Protein AF-A0A4Y2SIU5-F1 (afdb_monomer)

Radius of gyration: 21.65 Å; Cα contacts (8 Å, |Δi|>4): 183; chains: 1; bounding box: 61×59×52 Å

Foldseek 3Di:
DDDDPDPPDPPPPDDPVVVVVVVVVVCVVVWDADPVRHTPPVPVLVLQVVVVVVCVVVVQKDFDDPVCPPPDFAAWDWDWDADPPDPNRIDIDTDQCDDDVPGGGNLQVDDDDDPPDDDPVVVVVVQPPDPDHDDDDDPPVQSVAFDDPVCQRHAWYWDDDPNDITIMTGGTGDPPRHNDD

Structure (mmCIF, N/CA/C/O backbone):
data_AF-A0A4Y2SIU5-F1
#
_entry.id   AF-A0A4Y2SIU5-F1
#
loop_
_atom_site.group_PDB
_atom_site.id
_atom_site.type_symbol
_atom_site.label_atom_id
_atom_site.label_alt_id
_atom_site.label_comp_id
_atom_site.label_asym_id
_atom_site.label_entity_id
_atom_site.label_seq_id
_atom_site.pdbx_PDB_ins_code
_atom_site.Cartn_x
_atom_site.Cartn_y
_atom_site.Cartn_z
_atom_site.occupancy
_atom_site.B_iso_or_equiv
_atom_site.auth_seq_id
_atom_site.auth_comp_id
_atom_site.auth_asym_id
_atom_site.auth_atom_id
_atom_site.pdbx_PDB_model_num
ATOM 1 N N . MET A 1 1 ? -30.648 41.706 -8.764 1.00 34.19 1 MET A N 1
ATOM 2 C CA . MET A 1 1 ? -29.290 41.393 -8.270 1.00 34.19 1 MET A CA 1
ATOM 3 C C . MET A 1 1 ? -29.064 39.898 -8.413 1.00 34.19 1 MET A C 1
ATOM 5 O O . MET A 1 1 ? -29.544 39.137 -7.589 1.00 34.19 1 MET A O 1
ATOM 9 N N . VAL A 1 2 ? -28.408 39.479 -9.494 1.00 29.55 2 VAL A N 1
ATOM 10 C CA . VAL A 1 2 ? -27.924 38.105 -9.680 1.00 29.55 2 VAL A CA 1
ATOM 11 C C . VAL A 1 2 ? -26.422 38.246 -9.881 1.00 29.55 2 VAL A C 1
ATOM 13 O O . VAL A 1 2 ? -25.989 38.752 -10.913 1.00 29.55 2 VAL A O 1
ATOM 16 N N . SER A 1 3 ? -25.641 37.910 -8.857 1.00 31.44 3 SER A N 1
ATOM 17 C CA . SER A 1 3 ? -24.183 37.915 -8.952 1.00 31.44 3 SER A CA 1
ATOM 18 C C . SER A 1 3 ? -23.755 36.652 -9.698 1.00 31.44 3 SER A C 1
ATOM 20 O O . SER A 1 3 ? -23.849 35.546 -9.168 1.00 31.44 3 SER A O 1
ATOM 22 N N . ARG A 1 4 ? -23.354 36.812 -10.962 1.00 33.88 4 ARG A N 1
ATOM 23 C CA . ARG A 1 4 ? -22.624 35.794 -11.723 1.00 33.88 4 ARG A CA 1
ATOM 24 C C . ARG A 1 4 ? -21.203 35.739 -11.168 1.00 33.88 4 ARG A C 1
ATOM 26 O O . ARG A 1 4 ? -20.407 36.624 -11.457 1.00 33.88 4 ARG A O 1
ATOM 33 N N . CYS A 1 5 ? -20.878 34.697 -10.411 1.00 33.16 5 CYS A N 1
ATOM 34 C CA . CYS A 1 5 ? -19.486 34.319 -10.193 1.00 33.16 5 CYS A CA 1
ATOM 35 C C . CYS A 1 5 ? -18.990 33.610 -11.460 1.00 33.16 5 CYS A C 1
ATOM 37 O O . CYS A 1 5 ? -19.354 32.464 -11.721 1.00 33.16 5 CYS A O 1
ATOM 39 N N . THR A 1 6 ? -18.212 34.313 -12.278 1.00 33.94 6 THR A N 1
ATOM 40 C CA . THR A 1 6 ? -17.457 33.732 -13.391 1.00 33.94 6 THR A CA 1
ATOM 41 C C . THR A 1 6 ? -16.267 32.966 -12.819 1.00 33.94 6 THR A C 1
ATOM 43 O O . THR A 1 6 ? -15.380 33.550 -12.198 1.00 33.94 6 THR A O 1
ATOM 46 N N . TRP A 1 7 ? -16.257 31.646 -13.005 1.00 34.00 7 TRP A N 1
ATOM 47 C CA . TRP A 1 7 ? -15.084 30.803 -12.781 1.00 34.00 7 TRP A CA 1
ATOM 48 C C . TRP A 1 7 ? -14.087 31.005 -13.927 1.00 34.00 7 TRP A C 1
ATOM 50 O O . TRP A 1 7 ? -13.902 30.122 -14.756 1.00 34.00 7 TRP A O 1
ATOM 60 N N . ASP A 1 8 ? -13.446 32.169 -13.970 1.00 37.28 8 ASP A N 1
ATOM 61 C CA . ASP A 1 8 ? -12.276 32.384 -14.817 1.00 37.28 8 ASP A CA 1
ATOM 62 C C . ASP A 1 8 ? -11.024 32.203 -13.966 1.00 37.28 8 ASP A C 1
ATOM 64 O O . ASP A 1 8 ? -10.458 33.121 -13.377 1.00 37.28 8 ASP A O 1
ATOM 68 N N . SER A 1 9 ? -10.600 30.951 -13.863 1.00 38.09 9 SER A N 1
ATOM 69 C CA . SER A 1 9 ? -9.240 30.599 -13.474 1.00 38.09 9 SER A CA 1
ATOM 70 C C . SER A 1 9 ? -8.844 29.400 -14.315 1.00 38.09 9 SER A C 1
ATOM 72 O O . SER A 1 9 ? -8.901 28.251 -13.880 1.00 38.09 9 SER A O 1
ATOM 74 N N . ILE A 1 10 ? -8.491 29.681 -15.569 1.00 40.91 10 ILE A N 1
ATOM 75 C CA . ILE A 1 10 ? -7.761 28.747 -16.420 1.00 40.91 10 ILE A CA 1
ATOM 76 C C . ILE A 1 10 ? -6.442 28.473 -15.695 1.00 40.91 10 ILE A C 1
ATOM 78 O O . ILE A 1 10 ? -5.498 29.256 -15.761 1.00 40.91 10 ILE A O 1
ATOM 82 N N . SER A 1 11 ? -6.396 27.375 -14.942 1.00 45.84 11 SER A N 1
ATOM 83 C CA . SER A 1 11 ? -5.143 26.808 -14.466 1.00 45.84 11 SER A CA 1
ATOM 84 C C . SER A 1 11 ? -4.380 26.372 -15.712 1.00 45.84 11 SER A C 1
ATOM 86 O O . SER A 1 11 ? -4.725 25.372 -16.345 1.00 45.84 11 SER A O 1
ATOM 88 N N . LEU A 1 12 ? -3.407 27.184 -16.128 1.00 48.56 12 LEU A N 1
ATOM 89 C CA . LEU A 1 12 ? -2.458 26.822 -17.171 1.00 48.56 12 LEU A CA 1
ATOM 90 C C . LEU A 1 12 ? -1.782 25.523 -16.724 1.00 48.56 12 LEU A C 1
ATOM 92 O O . LEU A 1 12 ? -0.986 25.512 -15.785 1.00 48.56 12 LEU A O 1
ATOM 96 N N . LYS A 1 13 ? -2.163 24.407 -17.351 1.00 62.62 13 LYS A N 1
ATOM 97 C CA . LYS A 1 13 ? -1.519 23.115 -17.121 1.00 62.62 13 LYS A CA 1
ATOM 98 C C . LYS A 1 13 ? -0.055 23.266 -17.521 1.00 62.62 13 LYS A C 1
ATOM 100 O O . LYS A 1 13 ? 0.225 23.475 -18.699 1.00 62.62 13 LYS A O 1
ATOM 105 N N . LYS A 1 14 ? 0.849 23.166 -16.544 1.00 75.00 14 LYS A N 1
ATOM 106 C CA . LYS A 1 14 ? 2.295 23.150 -16.787 1.00 75.00 14 LYS A CA 1
ATOM 107 C C . LYS A 1 14 ? 2.636 22.068 -17.806 1.00 75.00 14 LYS A C 1
ATOM 109 O O . LYS A 1 14 ? 2.040 20.984 -17.801 1.00 75.00 14 LYS A O 1
ATOM 114 N N . SER A 1 15 ? 3.588 22.362 -18.678 1.00 80.06 15 SER A N 1
ATOM 115 C CA . SER A 1 15 ? 4.109 21.380 -19.617 1.00 80.06 15 SER A CA 1
ATOM 116 C C . SER A 1 15 ? 4.844 20.261 -18.870 1.00 80.06 15 SER A C 1
ATOM 118 O O . SER A 1 15 ? 5.320 20.425 -17.744 1.00 80.06 15 SER A O 1
ATOM 120 N N . LYS A 1 16 ? 4.956 19.091 -19.509 1.00 73.88 16 LYS A N 1
ATOM 121 C CA . LYS A 1 16 ? 5.682 17.943 -18.942 1.00 73.88 16 LYS A CA 1
ATOM 122 C C . LYS A 1 16 ? 7.140 18.293 -18.612 1.00 73.88 16 LYS A C 1
ATOM 124 O O . LYS A 1 16 ? 7.653 17.803 -17.615 1.00 73.88 16 LYS A O 1
ATOM 129 N N . LEU A 1 17 ? 7.770 19.131 -19.436 1.00 81.69 17 LEU A N 1
ATOM 130 C CA . LEU A 1 17 ? 9.149 19.588 -19.251 1.00 81.69 17 LEU A CA 1
ATOM 131 C C . LEU A 1 17 ? 9.288 20.486 -18.020 1.00 81.69 17 LEU A C 1
ATOM 133 O O . LEU A 1 17 ? 10.131 20.207 -17.179 1.00 81.69 17 LEU A O 1
ATOM 137 N N . GLU A 1 18 ? 8.410 21.475 -17.851 1.00 83.31 18 GLU A N 1
ATOM 138 C CA . GLU A 1 18 ? 8.433 22.358 -16.673 1.00 83.31 18 GLU A CA 1
ATOM 139 C C . GLU A 1 18 ? 8.208 21.574 -15.373 1.00 83.31 18 GLU A C 1
ATOM 141 O O . GLU A 1 18 ? 8.892 21.800 -14.380 1.00 83.31 18 GLU A O 1
ATOM 146 N N . LEU A 1 19 ? 7.298 20.591 -15.382 1.00 79.31 19 LEU A N 1
ATOM 147 C CA . LEU A 1 19 ? 7.091 19.702 -14.233 1.00 79.31 19 LEU A CA 1
ATOM 148 C C . LEU A 1 19 ? 8.323 18.838 -13.932 1.00 79.31 19 LEU A C 1
ATOM 150 O O . LEU A 1 19 ? 8.614 18.571 -12.768 1.00 79.31 19 LEU A O 1
ATOM 154 N N . GLN A 1 20 ? 9.038 18.384 -14.965 1.00 73.19 20 GLN A N 1
ATOM 155 C CA . GLN A 1 20 ? 10.270 17.611 -14.803 1.00 73.19 20 GLN A CA 1
ATOM 156 C C . GLN A 1 20 ? 11.416 18.469 -14.263 1.00 73.19 20 GLN A C 1
ATOM 158 O O . GLN A 1 20 ? 12.167 17.993 -13.415 1.00 73.19 20 GLN A O 1
ATOM 163 N N . GLU A 1 21 ? 11.539 19.716 -14.715 1.00 85.88 21 GLU A N 1
ATOM 164 C CA . GLU A 1 21 ? 12.546 20.657 -14.218 1.00 85.88 21 GLU A CA 1
ATOM 165 C C . GLU A 1 21 ? 12.272 21.057 -12.770 1.00 85.88 21 GLU A C 1
ATOM 167 O O . GLU A 1 21 ? 13.167 20.948 -11.939 1.00 85.88 21 GLU A O 1
ATOM 172 N N . GLU A 1 22 ? 11.027 21.386 -12.421 1.00 82.31 22 GLU A N 1
ATOM 173 C CA . GLU A 1 22 ? 10.656 21.671 -11.030 1.00 82.31 22 GLU A CA 1
ATOM 174 C C . GLU A 1 22 ? 10.889 20.466 -10.114 1.00 82.31 22 GLU A C 1
ATOM 176 O O . GLU A 1 22 ? 11.413 20.614 -9.009 1.00 82.31 22 GLU A O 1
ATOM 181 N N . ALA A 1 23 ? 10.542 19.257 -10.569 1.00 71.38 23 ALA A N 1
ATOM 182 C CA . ALA A 1 23 ? 10.800 18.036 -9.813 1.00 71.38 23 ALA A CA 1
ATOM 183 C C . ALA A 1 23 ? 12.304 17.779 -9.639 1.00 71.38 23 ALA A C 1
ATOM 185 O O . ALA A 1 23 ? 12.729 17.379 -8.553 1.00 71.38 23 ALA A O 1
ATOM 186 N N . ARG A 1 24 ? 13.112 18.030 -10.678 1.00 77.44 24 ARG A N 1
ATOM 187 C CA . ARG A 1 24 ? 14.576 17.916 -10.630 1.00 77.44 24 ARG A CA 1
ATOM 188 C C . ARG A 1 24 ? 15.168 18.922 -9.650 1.00 77.44 24 ARG A C 1
ATOM 190 O O . ARG A 1 24 ? 15.976 18.537 -8.813 1.00 77.44 24 ARG A O 1
ATOM 197 N N . ASP A 1 25 ? 14.767 20.181 -9.724 1.00 81.94 25 ASP A N 1
ATOM 198 C CA . ASP A 1 25 ? 15.333 21.247 -8.899 1.00 81.94 25 ASP A CA 1
ATOM 199 C C . ASP A 1 25 ? 14.919 21.079 -7.425 1.00 81.94 25 ASP A C 1
ATOM 201 O O . ASP A 1 25 ? 15.736 21.214 -6.507 1.00 81.94 25 ASP A O 1
ATOM 205 N N . HIS A 1 26 ? 13.675 20.656 -7.178 1.00 76.19 26 HIS A N 1
ATOM 206 C CA . HIS A 1 26 ? 13.230 20.224 -5.854 1.00 76.19 26 HIS A CA 1
ATOM 207 C C . HIS A 1 26 ? 14.037 19.016 -5.348 1.00 76.19 26 HIS A C 1
ATOM 209 O O . HIS A 1 26 ? 14.462 18.984 -4.193 1.00 76.19 26 HIS A O 1
ATOM 215 N N . PHE A 1 27 ? 14.284 18.015 -6.196 1.00 73.88 27 PHE A N 1
ATOM 216 C CA . PHE A 1 27 ? 15.086 16.845 -5.835 1.00 73.88 27 PHE A CA 1
ATOM 217 C C . PHE A 1 27 ? 16.529 17.231 -5.472 1.00 73.88 27 PHE A C 1
ATOM 219 O O . PHE A 1 27 ? 17.007 16.863 -4.401 1.00 73.88 27 PHE A O 1
ATOM 226 N N . LEU A 1 28 ? 17.198 18.034 -6.302 1.00 76.19 28 LEU A N 1
ATOM 227 C CA . LEU A 1 28 ? 18.583 18.464 -6.077 1.00 76.19 28 LEU A CA 1
ATOM 228 C C . LEU A 1 28 ? 18.743 19.347 -4.834 1.00 76.19 28 LEU A C 1
ATOM 230 O O . LEU A 1 28 ? 19.772 19.285 -4.171 1.00 76.19 28 LEU A O 1
ATOM 234 N N . SER A 1 29 ? 17.731 20.148 -4.496 1.00 74.00 29 SER A N 1
ATOM 235 C CA . SER A 1 29 ? 17.753 20.989 -3.291 1.00 74.00 29 SER A CA 1
ATOM 236 C C . SER A 1 29 ? 17.458 20.218 -2.000 1.00 74.00 29 SER A C 1
ATOM 238 O O . SER A 1 29 ? 17.881 20.638 -0.923 1.00 74.00 29 SER A O 1
ATOM 240 N N . THR A 1 30 ? 16.756 19.086 -2.089 1.00 68.31 30 THR A N 1
ATOM 241 C CA . THR A 1 30 ? 16.343 18.298 -0.916 1.00 68.31 30 THR A CA 1
ATOM 242 C C . THR A 1 30 ? 17.334 17.183 -0.575 1.00 68.31 30 THR A C 1
ATOM 244 O O . THR A 1 30 ? 17.421 16.757 0.579 1.00 68.31 30 THR A O 1
ATOM 247 N N . VAL A 1 31 ? 18.082 16.684 -1.560 1.00 71.44 31 VAL A N 1
ATOM 248 C CA . VAL A 1 31 ? 18.946 15.512 -1.396 1.00 71.44 31 VAL A CA 1
ATOM 249 C C . VAL A 1 31 ? 20.404 15.931 -1.191 1.00 71.44 31 VAL A C 1
ATOM 251 O O . VAL A 1 31 ? 20.968 16.691 -1.969 1.00 71.44 31 VAL A O 1
ATOM 254 N N . LYS A 1 32 ? 21.035 15.400 -0.139 1.00 74.50 32 LYS A N 1
ATOM 255 C CA . LYS A 1 32 ? 22.470 15.577 0.128 1.00 74.50 32 LYS A CA 1
ATOM 256 C C . LYS A 1 32 ? 23.277 14.510 -0.604 1.00 74.50 32 LYS A C 1
ATOM 258 O O . LYS A 1 32 ? 22.779 13.406 -0.796 1.00 74.50 32 LYS A O 1
ATOM 263 N N . VAL A 1 33 ? 24.508 14.815 -0.995 1.00 73.69 33 VAL A N 1
ATOM 264 C CA . VAL A 1 33 ? 25.432 13.876 -1.652 1.00 73.69 33 VAL A CA 1
ATOM 265 C C . VAL A 1 33 ? 26.644 13.687 -0.741 1.00 73.69 33 VAL A C 1
ATOM 267 O O . VAL A 1 33 ? 27.152 14.667 -0.201 1.00 73.69 33 VAL A O 1
ATOM 270 N N . ASN A 1 34 ? 27.071 12.442 -0.532 1.00 73.62 34 ASN A N 1
ATOM 271 C CA . ASN A 1 34 ? 28.253 12.111 0.259 1.00 73.62 34 ASN A CA 1
ATOM 272 C C . ASN A 1 34 ? 29.547 12.304 -0.557 1.00 73.62 34 ASN A C 1
ATOM 274 O O . ASN A 1 34 ? 29.519 12.579 -1.755 1.00 73.62 34 ASN A O 1
ATOM 278 N N . GLU A 1 35 ? 30.697 12.110 0.086 1.00 78.06 35 GLU A N 1
ATOM 279 C CA . GLU A 1 35 ? 32.024 12.274 -0.531 1.00 78.06 35 GLU A CA 1
ATOM 280 C C . GLU A 1 35 ? 32.285 11.315 -1.713 1.00 78.06 35 GLU A C 1
ATOM 282 O O . GLU A 1 35 ? 33.117 11.599 -2.570 1.00 78.06 35 GLU A O 1
ATOM 287 N N . GLU A 1 36 ? 31.535 10.212 -1.809 1.00 78.75 36 GLU A N 1
ATOM 288 C CA . GLU A 1 36 ? 31.609 9.231 -2.901 1.00 78.75 36 GLU A CA 1
ATOM 289 C C . GLU A 1 36 ? 30.685 9.571 -4.087 1.00 78.75 36 GLU A C 1
ATOM 291 O O . GLU A 1 36 ? 30.549 8.775 -5.017 1.00 78.75 36 GLU A O 1
ATOM 296 N N . GLY A 1 37 ? 29.996 10.716 -4.055 1.00 69.94 37 GLY A N 1
ATOM 297 C CA . GLY A 1 37 ? 29.040 11.101 -5.095 1.00 69.94 37 GLY A CA 1
ATOM 298 C C . GLY A 1 37 ? 27.693 10.370 -5.016 1.00 69.94 37 GLY A C 1
ATOM 299 O O . GLY A 1 37 ? 26.901 10.448 -5.954 1.00 69.94 37 GLY A O 1
ATOM 300 N N . ARG A 1 38 ? 27.400 9.667 -3.912 1.00 64.44 38 ARG A N 1
ATOM 301 C CA . ARG A 1 38 ? 26.118 8.982 -3.678 1.00 64.44 38 ARG A CA 1
ATOM 302 C C . ARG A 1 38 ? 25.172 9.858 -2.864 1.00 64.44 38 ARG A C 1
ATOM 304 O O . ARG A 1 38 ? 25.584 10.540 -1.932 1.00 64.44 38 ARG A O 1
ATOM 311 N N . PHE A 1 39 ? 23.878 9.794 -3.153 1.00 68.88 39 PHE A N 1
ATOM 312 C CA . PHE A 1 39 ? 22.870 10.492 -2.358 1.00 68.88 39 PHE A CA 1
ATOM 313 C C . PHE A 1 39 ? 22.807 9.954 -0.909 1.00 68.88 39 PHE A C 1
ATOM 315 O O . PHE A 1 39 ? 22.626 8.757 -0.682 1.00 68.88 39 PHE A O 1
ATOM 322 N N . GLU A 1 40 ? 22.904 10.833 0.090 1.00 62.94 40 GLU A N 1
ATOM 323 C CA . GLU A 1 40 ? 22.702 10.541 1.513 1.00 62.94 40 GLU A CA 1
ATOM 324 C C . GLU A 1 40 ? 21.207 10.362 1.824 1.00 62.94 40 GLU A C 1
ATOM 326 O O . GLU A 1 40 ? 20.544 11.220 2.403 1.00 62.94 40 GLU A O 1
ATOM 331 N N . LEU A 1 41 ? 20.659 9.209 1.444 1.00 61.66 41 LEU A N 1
ATOM 332 C CA . LEU A 1 41 ? 19.285 8.796 1.769 1.00 61.66 41 LEU A CA 1
ATOM 333 C C . LEU A 1 41 ? 19.225 7.686 2.829 1.00 61.66 41 LEU A C 1
ATOM 335 O O . LEU A 1 41 ? 18.135 7.255 3.209 1.00 61.66 41 LEU A O 1
ATOM 339 N N . LYS A 1 42 ? 20.390 7.257 3.338 1.00 60.50 42 LYS A N 1
ATOM 340 C CA . LYS A 1 42 ? 20.591 6.004 4.086 1.00 60.50 42 LYS A CA 1
ATOM 341 C C . LYS A 1 42 ? 19.559 5.794 5.201 1.00 60.50 42 LYS A C 1
ATOM 343 O O . LYS A 1 42 ? 18.822 4.823 5.185 1.00 60.50 42 LYS A O 1
ATOM 348 N N . LYS A 1 43 ? 19.365 6.780 6.086 1.00 69.38 43 LYS A N 1
ATOM 349 C CA . LYS A 1 43 ? 18.449 6.630 7.236 1.00 69.38 43 LYS A CA 1
ATOM 350 C C . LYS A 1 43 ? 16.974 6.452 6.861 1.00 69.38 43 LYS A C 1
ATOM 352 O O . LYS A 1 43 ? 16.268 5.722 7.549 1.00 69.38 43 LYS A O 1
ATOM 357 N N . LEU A 1 44 ? 16.486 7.154 5.836 1.00 78.31 44 LEU A N 1
ATOM 358 C CA . LEU A 1 44 ? 15.075 7.080 5.440 1.00 78.31 44 LEU A CA 1
ATOM 359 C C . LEU A 1 44 ? 14.814 5.865 4.557 1.00 78.31 44 LEU A C 1
ATOM 361 O O . LEU A 1 44 ? 13.770 5.234 4.685 1.00 78.31 44 LEU A O 1
ATOM 365 N N . TYR A 1 45 ? 15.774 5.541 3.697 1.00 82.12 45 TYR A N 1
ATOM 366 C CA . TYR A 1 45 ? 15.737 4.368 2.846 1.00 82.12 45 TYR A CA 1
ATOM 367 C C . TYR A 1 45 ? 15.742 3.074 3.666 1.00 82.12 45 TYR A C 1
ATOM 369 O O . TYR A 1 45 ? 14.840 2.257 3.498 1.00 82.12 45 TYR A O 1
ATOM 377 N N . ASP A 1 46 ? 16.667 2.945 4.622 1.00 84.69 46 ASP A N 1
ATOM 378 C CA . ASP A 1 46 ? 16.751 1.784 5.513 1.00 84.69 46 ASP A CA 1
ATOM 379 C C . ASP A 1 46 ? 15.458 1.642 6.327 1.00 84.69 46 ASP A C 1
ATOM 381 O O . ASP A 1 46 ? 14.838 0.582 6.363 1.00 84.69 46 ASP A O 1
ATOM 385 N N . ALA A 1 47 ? 14.973 2.744 6.911 1.00 86.06 47 ALA A N 1
ATOM 386 C CA . ALA A 1 47 ? 13.728 2.742 7.674 1.00 86.06 47 ALA A CA 1
ATOM 387 C C . ALA A 1 47 ? 12.490 2.437 6.812 1.00 86.06 47 ALA A C 1
ATOM 389 O O . ALA A 1 47 ? 11.501 1.920 7.330 1.00 86.06 47 ALA A O 1
ATOM 390 N N . TYR A 1 48 ? 12.518 2.760 5.516 1.00 89.19 48 TYR A N 1
ATOM 391 C CA . TYR A 1 48 ? 11.458 2.391 4.582 1.00 89.19 48 TYR A CA 1
ATOM 392 C C . TYR A 1 48 ? 11.526 0.906 4.214 1.00 89.19 48 TYR A C 1
ATOM 394 O O . TYR A 1 48 ? 10.495 0.236 4.228 1.00 89.19 48 TYR A O 1
ATOM 402 N N . GLY A 1 49 ? 12.732 0.378 3.988 1.00 90.56 49 GLY A N 1
ATOM 403 C CA . GLY A 1 49 ? 12.970 -1.049 3.776 1.00 90.56 49 GLY A CA 1
ATOM 404 C C . GLY A 1 49 ? 12.531 -1.905 4.959 1.00 90.56 49 GLY A C 1
ATOM 405 O O . GLY A 1 49 ? 11.904 -2.942 4.764 1.00 90.56 49 GLY A O 1
ATOM 406 N N . GLU A 1 50 ? 12.735 -1.425 6.187 1.00 90.38 50 GLU A N 1
ATOM 407 C CA . GLU A 1 50 ? 12.252 -2.112 7.388 1.00 90.38 50 GLU A CA 1
ATOM 408 C C . GLU A 1 50 ? 10.727 -2.281 7.423 1.00 90.38 50 GLU A C 1
ATOM 410 O O . GLU A 1 50 ? 10.236 -3.286 7.941 1.00 90.38 50 GLU A O 1
ATOM 415 N N . VAL A 1 51 ? 9.965 -1.362 6.814 1.00 90.75 51 VAL A N 1
ATOM 416 C CA . VAL A 1 51 ? 8.509 -1.528 6.680 1.00 90.75 51 VAL A CA 1
ATOM 417 C C . VAL A 1 51 ? 8.180 -2.714 5.777 1.00 90.75 51 VAL A C 1
ATOM 419 O O . VAL A 1 51 ? 7.314 -3.517 6.120 1.00 90.75 51 VAL A O 1
ATOM 422 N N . PHE A 1 52 ? 8.877 -2.862 4.650 1.00 91.88 52 PHE A N 1
ATOM 423 C CA . PHE A 1 52 ? 8.669 -4.001 3.756 1.00 91.88 52 PHE A CA 1
ATOM 424 C C . PHE A 1 52 ? 9.173 -5.311 4.367 1.00 91.88 52 PHE A C 1
ATOM 426 O O . PHE A 1 52 ? 8.506 -6.332 4.234 1.00 91.88 52 PHE A O 1
ATOM 433 N N . ASN A 1 53 ? 10.263 -5.284 5.137 1.00 92.44 53 ASN A N 1
ATOM 434 C CA . ASN A 1 53 ? 10.711 -6.443 5.911 1.00 92.44 53 ASN A CA 1
ATOM 435 C C . ASN A 1 53 ? 9.658 -6.876 6.950 1.00 92.44 53 ASN A C 1
ATOM 437 O O . ASN A 1 53 ? 9.414 -8.070 7.121 1.00 92.44 53 ASN A O 1
ATOM 441 N N . GLU A 1 54 ? 9.000 -5.928 7.631 1.00 91.25 54 GLU A N 1
ATOM 442 C CA . GLU A 1 54 ? 7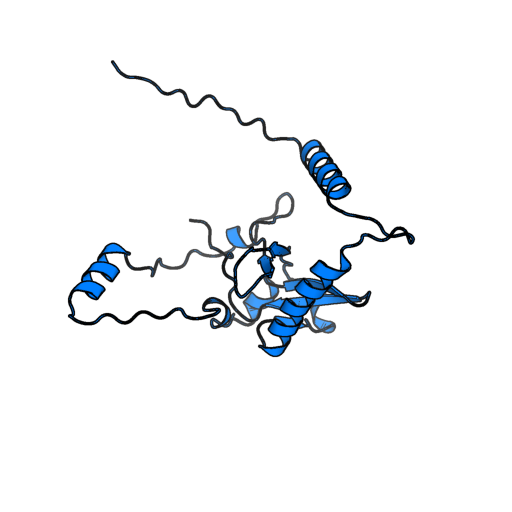.856 -6.220 8.509 1.00 91.25 54 GLU A CA 1
ATOM 443 C C . GLU A 1 54 ? 6.688 -6.822 7.719 1.00 91.25 54 GLU A C 1
ATOM 445 O O . GLU A 1 54 ? 6.131 -7.831 8.142 1.00 91.25 54 GLU A O 1
ATOM 450 N N . TRP A 1 55 ? 6.355 -6.261 6.555 1.00 91.06 55 TRP A N 1
ATOM 451 C CA . TRP A 1 55 ? 5.261 -6.760 5.716 1.00 91.06 55 TRP A CA 1
ATOM 452 C C . TRP A 1 55 ? 5.517 -8.170 5.180 1.00 91.06 55 TRP A C 1
ATOM 454 O O . TRP A 1 55 ? 4.582 -8.967 5.158 1.00 91.06 55 TRP A O 1
ATOM 464 N N . LYS A 1 56 ? 6.763 -8.509 4.823 1.00 92.56 56 LYS A N 1
ATOM 465 C CA . LYS A 1 56 ? 7.162 -9.883 4.474 1.00 92.56 56 LYS A CA 1
ATOM 466 C C . LYS A 1 56 ? 6.926 -10.837 5.642 1.00 92.56 56 LYS A C 1
ATOM 468 O O . LYS A 1 56 ? 6.311 -11.882 5.471 1.00 92.56 56 LYS A O 1
ATOM 473 N N . ARG A 1 57 ? 7.366 -10.461 6.852 1.00 93.44 57 ARG A N 1
ATOM 474 C CA . ARG A 1 57 ? 7.172 -11.279 8.068 1.00 93.44 57 ARG A CA 1
ATOM 475 C C . ARG A 1 57 ? 5.698 -11.474 8.424 1.00 93.44 57 ARG A C 1
ATOM 477 O O . ARG A 1 57 ? 5.339 -12.524 8.941 1.00 93.44 57 ARG A O 1
ATOM 484 N N . GLU A 1 58 ? 4.862 -10.473 8.166 1.00 90.31 58 GLU A N 1
ATOM 485 C CA . GLU A 1 58 ? 3.412 -10.534 8.386 1.00 90.31 58 GLU A CA 1
ATOM 486 C C . GLU A 1 58 ? 2.646 -11.221 7.237 1.00 90.31 58 GLU A C 1
ATOM 488 O O . GLU A 1 58 ? 1.434 -11.392 7.347 1.00 90.31 58 GLU A O 1
ATOM 493 N N . GLY A 1 59 ? 3.315 -11.611 6.144 1.00 90.81 59 GLY A N 1
ATOM 494 C CA . GLY A 1 59 ? 2.672 -12.222 4.973 1.00 90.81 59 GLY A CA 1
ATOM 495 C C . GLY A 1 59 ? 1.807 -11.254 4.155 1.00 90.81 59 GLY A C 1
ATOM 496 O O . GLY A 1 59 ? 0.916 -11.681 3.428 1.00 90.81 59 GLY A O 1
ATOM 497 N N . ILE A 1 60 ? 2.037 -9.944 4.282 1.00 90.62 60 ILE A N 1
ATOM 498 C CA . ILE A 1 60 ? 1.320 -8.898 3.531 1.00 90.62 60 ILE A CA 1
ATOM 499 C C . ILE A 1 60 ? 1.877 -8.763 2.111 1.00 90.62 60 ILE A C 1
ATOM 501 O O . ILE A 1 60 ? 1.145 -8.361 1.205 1.00 90.62 60 ILE A O 1
ATOM 505 N N . ILE A 1 61 ? 3.159 -9.075 1.922 1.00 93.56 61 ILE A N 1
ATOM 506 C CA . ILE A 1 61 ? 3.822 -9.114 0.617 1.00 93.56 61 ILE A CA 1
ATOM 507 C C . ILE A 1 61 ? 4.599 -10.415 0.460 1.00 93.56 61 ILE A C 1
ATOM 509 O O . ILE A 1 61 ? 5.067 -10.977 1.452 1.00 93.56 61 ILE A O 1
ATOM 513 N N . GLU A 1 62 ? 4.746 -10.861 -0.781 1.00 93.50 62 GLU A N 1
ATOM 514 C CA . GLU A 1 62 ? 5.601 -11.987 -1.158 1.00 93.50 62 GLU A CA 1
ATOM 515 C C . GLU A 1 62 ? 6.459 -11.622 -2.372 1.00 93.50 62 GLU A C 1
ATOM 517 O O . GLU A 1 62 ? 6.059 -10.794 -3.195 1.00 93.50 62 GLU A O 1
ATOM 522 N N . GLU A 1 63 ? 7.618 -12.263 -2.490 1.00 93.69 63 GLU A N 1
ATOM 523 C CA . GLU A 1 63 ? 8.470 -12.132 -3.667 1.00 93.69 63 GLU A CA 1
ATOM 524 C C . GLU A 1 63 ? 7.841 -12.892 -4.839 1.00 93.69 63 GLU A C 1
ATOM 526 O O . GLU A 1 63 ? 7.420 -14.044 -4.697 1.00 93.69 63 GLU A O 1
ATOM 531 N N . VAL A 1 64 ? 7.789 -12.257 -6.008 1.00 92.31 64 VAL A N 1
ATOM 532 C CA . VAL A 1 64 ? 7.288 -12.891 -7.228 1.00 92.31 64 VAL A CA 1
ATOM 533 C C . VAL A 1 64 ? 8.295 -13.950 -7.696 1.00 92.31 64 VAL A C 1
ATOM 535 O O . VAL A 1 64 ? 9.477 -13.632 -7.861 1.00 92.31 64 VAL A O 1
ATOM 538 N N . PRO A 1 65 ? 7.867 -15.199 -7.969 1.00 91.75 65 PRO A N 1
ATOM 539 C CA . PRO A 1 65 ? 8.761 -16.233 -8.472 1.00 91.75 65 PRO A CA 1
ATOM 540 C C . PRO A 1 65 ? 9.485 -15.799 -9.748 1.00 91.75 65 PRO A C 1
ATOM 542 O O . PRO A 1 65 ? 8.884 -15.223 -10.654 1.00 91.75 65 PRO A O 1
ATOM 545 N N . LYS A 1 66 ? 10.768 -16.158 -9.883 1.00 89.12 66 LYS A N 1
ATOM 546 C CA . LYS A 1 66 ? 11.576 -15.809 -11.071 1.00 89.12 66 LYS A CA 1
ATOM 547 C C . LYS A 1 66 ? 10.961 -16.288 -12.391 1.00 89.12 66 LYS A C 1
ATOM 549 O O . LYS A 1 66 ? 11.165 -15.656 -13.418 1.00 89.12 66 LYS A O 1
ATOM 554 N N . SER A 1 67 ? 10.195 -17.379 -12.359 1.00 90.81 67 SER A N 1
ATOM 555 C CA . SER A 1 67 ? 9.450 -17.915 -13.507 1.00 90.81 67 SER A CA 1
ATOM 556 C C . SER A 1 67 ? 8.251 -17.064 -13.932 1.00 90.81 67 SER A C 1
ATOM 558 O O . SER A 1 67 ? 7.734 -17.254 -15.027 1.00 90.81 67 SER A O 1
ATOM 560 N N . GLU A 1 68 ? 7.791 -16.159 -13.071 1.00 88.06 68 GLU A N 1
ATOM 561 C CA . GLU A 1 68 ? 6.565 -15.375 -13.237 1.00 88.06 68 GLU A CA 1
ATOM 562 C C . GLU A 1 68 ? 6.834 -13.883 -13.479 1.00 88.06 68 GLU A C 1
ATOM 564 O O . GLU A 1 68 ? 5.895 -13.105 -13.671 1.00 88.06 68 GLU A O 1
ATOM 569 N N . ILE A 1 69 ? 8.107 -13.471 -13.487 1.00 85.69 69 ILE A N 1
ATOM 570 C CA . ILE A 1 69 ? 8.525 -12.078 -13.694 1.00 85.69 69 ILE A CA 1
ATOM 571 C C . ILE A 1 69 ? 8.045 -11.553 -15.054 1.00 85.69 69 ILE A C 1
ATOM 573 O O . ILE A 1 69 ? 7.508 -10.450 -15.120 1.00 85.69 69 ILE A O 1
ATOM 577 N N . ASP A 1 70 ? 8.167 -12.368 -16.104 1.00 85.56 70 ASP A N 1
ATOM 578 C CA . ASP A 1 70 ? 7.832 -11.986 -17.483 1.00 85.56 70 ASP A CA 1
ATOM 579 C C . ASP A 1 70 ? 6.343 -12.176 -17.834 1.00 85.56 70 ASP A C 1
ATOM 581 O O . ASP A 1 70 ? 5.931 -11.969 -18.978 1.00 85.56 70 ASP A O 1
ATOM 585 N N . LEU A 1 71 ? 5.511 -12.583 -16.867 1.00 86.44 71 LEU A N 1
ATOM 586 C CA . LEU A 1 71 ? 4.069 -12.700 -17.074 1.00 86.44 71 LEU A CA 1
ATOM 587 C C . LEU A 1 71 ? 3.400 -11.323 -17.134 1.00 86.44 71 LEU A C 1
ATOM 589 O O . LEU A 1 71 ? 3.867 -10.340 -16.555 1.00 86.44 71 LEU A O 1
ATOM 593 N N . SER A 1 72 ? 2.256 -11.271 -17.823 1.00 84.69 72 SER A N 1
ATOM 594 C CA . SER A 1 72 ? 1.424 -10.069 -17.906 1.00 84.69 72 SER A CA 1
ATOM 595 C C . SER A 1 72 ? 1.035 -9.595 -16.507 1.00 84.69 72 SER A C 1
ATOM 597 O O . SER A 1 72 ? 0.250 -10.248 -15.825 1.00 84.69 72 SER A O 1
ATOM 599 N N . CYS A 1 73 ? 1.553 -8.439 -16.104 1.00 88.12 73 CYS A N 1
ATOM 600 C CA . CYS A 1 73 ? 1.347 -7.873 -14.779 1.00 88.12 73 CYS A CA 1
ATOM 601 C C . CYS A 1 73 ? 1.283 -6.342 -14.823 1.00 88.12 73 CYS A C 1
ATOM 603 O O . CYS A 1 73 ? 1.538 -5.715 -15.855 1.00 88.12 73 CYS A O 1
ATOM 605 N N . HIS A 1 74 ? 0.947 -5.731 -13.689 1.00 89.06 74 HIS A N 1
ATOM 606 C CA . HIS A 1 74 ? 1.007 -4.286 -13.504 1.00 89.06 74 HIS A CA 1
ATOM 607 C C . HIS A 1 74 ? 1.833 -3.952 -12.260 1.00 89.06 74 HIS A C 1
ATOM 609 O O . HIS A 1 74 ? 1.629 -4.524 -11.190 1.00 89.06 74 HIS A O 1
ATOM 615 N N . ASN A 1 75 ? 2.764 -3.009 -12.416 1.00 88.94 75 ASN A N 1
ATOM 616 C CA . ASN A 1 75 ? 3.620 -2.540 -11.334 1.00 88.94 75 ASN A CA 1
ATOM 617 C C . ASN A 1 75 ? 3.116 -1.199 -10.807 1.00 88.94 75 ASN A C 1
ATOM 619 O O . ASN A 1 75 ? 3.046 -0.221 -11.550 1.00 88.94 75 ASN A O 1
ATOM 623 N N . LEU A 1 76 ? 2.813 -1.150 -9.515 1.00 91.00 76 LEU A N 1
ATOM 624 C CA . LEU A 1 76 ? 2.407 0.051 -8.810 1.00 91.00 76 LEU A CA 1
ATOM 625 C C . LEU A 1 76 ? 3.631 0.873 -8.408 1.00 91.00 76 LEU A C 1
ATOM 627 O O . LEU A 1 76 ? 4.449 0.415 -7.600 1.00 91.00 76 LEU A O 1
ATOM 631 N N . PRO A 1 77 ? 3.743 2.122 -8.889 1.00 92.06 77 PRO A N 1
ATOM 632 C CA . PRO A 1 77 ? 4.674 3.069 -8.310 1.00 92.06 77 PRO A CA 1
ATOM 633 C C . PRO A 1 77 ? 4.336 3.269 -6.837 1.00 92.06 77 PRO A C 1
ATOM 635 O O . PRO A 1 77 ? 3.165 3.365 -6.457 1.00 92.06 77 PRO A O 1
ATOM 638 N N . HIS A 1 78 ? 5.361 3.372 -6.002 1.00 91.69 78 HIS A N 1
ATOM 639 C CA . HIS A 1 78 ? 5.172 3.653 -4.591 1.00 91.69 78 HIS A CA 1
ATOM 640 C C . HIS A 1 78 ? 6.162 4.693 -4.091 1.00 91.69 78 HIS A C 1
ATOM 642 O O . HIS A 1 78 ? 7.238 4.909 -4.649 1.00 91.69 78 HIS A O 1
ATOM 648 N N . ARG A 1 79 ? 5.779 5.353 -3.002 1.00 88.25 79 ARG A N 1
ATOM 649 C CA . ARG A 1 79 ? 6.627 6.310 -2.297 1.00 88.25 79 ARG A CA 1
ATOM 650 C C . ARG A 1 79 ? 6.396 6.236 -0.802 1.00 88.25 79 ARG A C 1
ATOM 652 O O . ARG A 1 79 ? 5.328 5.837 -0.335 1.00 88.25 79 ARG A O 1
ATOM 659 N N . HIS A 1 80 ? 7.393 6.670 -0.048 1.00 87.62 80 HIS A N 1
ATOM 660 C CA . HIS A 1 80 ? 7.250 6.839 1.385 1.00 87.62 80 HIS A CA 1
ATOM 661 C C . HIS A 1 80 ? 6.490 8.139 1.687 1.00 87.62 80 HIS A C 1
ATOM 663 O O . HIS A 1 80 ? 6.682 9.169 1.039 1.00 87.62 80 HIS A O 1
ATOM 669 N N . VAL A 1 81 ? 5.642 8.104 2.709 1.00 86.25 81 VAL A N 1
ATOM 670 C CA . VAL A 1 81 ? 5.104 9.301 3.360 1.00 86.25 81 VAL A CA 1
ATOM 671 C C . VAL A 1 81 ? 5.500 9.255 4.826 1.00 86.25 81 VAL A C 1
ATOM 673 O O . VAL A 1 81 ? 5.172 8.299 5.535 1.00 86.25 81 VAL A O 1
ATOM 676 N N . VAL A 1 82 ? 6.201 10.294 5.279 1.00 84.25 82 VAL A N 1
ATOM 677 C CA . VAL A 1 82 ? 6.563 10.467 6.688 1.00 84.25 82 VAL A CA 1
ATOM 678 C C . VAL A 1 82 ? 5.436 11.216 7.388 1.00 84.25 82 VAL A C 1
ATOM 680 O O . VAL A 1 82 ? 5.016 12.279 6.937 1.00 84.25 82 VAL A O 1
ATOM 683 N N . LYS A 1 83 ? 4.926 10.660 8.489 1.00 77.38 83 LYS A N 1
ATOM 684 C CA . LYS A 1 83 ? 3.999 11.370 9.378 1.00 77.38 83 LYS A CA 1
ATOM 685 C C . LYS A 1 83 ? 4.675 11.611 10.715 1.00 77.38 83 LYS A C 1
ATOM 687 O O . LYS A 1 83 ? 4.964 10.667 11.452 1.00 77.38 83 LYS A O 1
ATOM 692 N N . GLU A 1 84 ? 4.887 12.879 11.033 1.00 69.12 84 GLU A N 1
ATOM 693 C CA . GLU A 1 84 ? 5.352 13.297 12.349 1.00 69.12 84 GLU A CA 1
ATOM 694 C C . GLU A 1 84 ? 4.286 12.936 13.404 1.00 69.12 84 GLU A C 1
ATOM 696 O O . GLU A 1 84 ? 3.082 13.039 13.158 1.00 69.12 84 GLU A O 1
ATOM 701 N N . ASN A 1 85 ? 4.723 12.449 14.569 1.00 64.06 85 ASN A N 1
ATOM 702 C CA . ASN A 1 85 ? 3.871 12.117 15.724 1.00 64.06 85 ASN A CA 1
ATOM 703 C C . ASN A 1 85 ? 2.864 10.958 15.538 1.00 64.06 85 ASN A C 1
ATOM 705 O O . ASN A 1 85 ? 1.779 10.960 16.124 1.00 64.06 85 ASN A O 1
ATOM 709 N N . ARG A 1 86 ? 3.208 9.924 14.756 1.00 65.00 86 ARG A N 1
ATOM 710 C CA . ARG A 1 86 ? 2.444 8.659 14.677 1.00 65.00 86 ARG A CA 1
ATOM 711 C C . ARG A 1 86 ? 3.302 7.455 15.069 1.00 65.00 86 ARG A C 1
ATOM 713 O O . ARG A 1 86 ? 4.512 7.462 14.874 1.00 65.00 86 ARG A O 1
ATOM 720 N N . THR A 1 87 ? 2.649 6.400 15.568 1.00 61.78 87 THR A N 1
ATOM 721 C CA . THR A 1 87 ? 3.287 5.111 15.906 1.00 61.78 87 THR A CA 1
ATOM 722 C C . THR A 1 87 ? 3.948 4.458 14.690 1.00 61.78 87 THR A C 1
ATOM 724 O O . THR A 1 87 ? 5.014 3.870 14.814 1.00 61.78 87 THR A O 1
ATOM 727 N N . THR A 1 88 ? 3.359 4.617 13.500 1.00 65.06 88 THR A N 1
ATOM 728 C CA . THR A 1 88 ? 3.977 4.262 12.211 1.00 65.06 88 THR A CA 1
ATOM 729 C C . THR A 1 88 ? 4.508 5.529 11.547 1.00 65.06 88 THR A C 1
ATOM 731 O O . THR A 1 88 ? 3.739 6.277 10.933 1.00 65.06 88 THR A O 1
ATOM 734 N N . ARG A 1 89 ? 5.811 5.785 11.709 1.00 77.50 89 ARG A N 1
ATOM 735 C CA . ARG A 1 89 ? 6.488 6.998 11.218 1.00 77.50 89 ARG A CA 1
ATOM 736 C C . ARG A 1 89 ? 6.520 7.080 9.690 1.00 77.50 89 ARG A C 1
ATOM 738 O O . ARG A 1 89 ? 6.387 8.171 9.145 1.00 77.50 89 ARG A O 1
ATOM 745 N N . ILE A 1 90 ? 6.670 5.941 9.015 1.00 87.19 90 ILE A N 1
ATOM 746 C CA . ILE A 1 90 ? 6.776 5.834 7.556 1.00 87.19 90 ILE A CA 1
ATOM 747 C C . ILE A 1 90 ? 5.652 4.938 7.044 1.00 87.19 90 ILE A C 1
ATOM 749 O O . ILE A 1 90 ? 5.365 3.898 7.637 1.00 87.19 90 ILE A O 1
ATOM 753 N N . ARG A 1 91 ? 4.996 5.348 5.955 1.00 86.50 91 ARG A N 1
ATOM 754 C CA . ARG A 1 91 ? 3.956 4.558 5.286 1.00 86.50 91 ARG A CA 1
ATOM 755 C C . ARG A 1 91 ? 4.241 4.459 3.787 1.00 86.50 91 ARG A C 1
ATOM 757 O O . ARG A 1 91 ? 4.420 5.510 3.167 1.00 86.50 91 ARG A O 1
ATOM 764 N N . PRO A 1 92 ? 4.252 3.248 3.205 1.00 88.94 92 PRO A N 1
ATOM 765 C CA . PRO A 1 92 ? 4.186 3.074 1.764 1.00 88.94 92 PRO A CA 1
ATOM 766 C C . PRO A 1 92 ? 2.852 3.608 1.240 1.00 88.94 92 PRO A C 1
ATOM 768 O O . PRO A 1 92 ? 1.795 3.306 1.795 1.00 88.94 92 PRO A O 1
ATOM 771 N N . VAL A 1 93 ? 2.907 4.421 0.192 1.00 89.00 93 VAL A N 1
ATOM 772 C CA . VAL A 1 93 ? 1.740 4.859 -0.573 1.00 89.00 93 VAL A CA 1
ATOM 773 C C . VAL A 1 93 ? 1.931 4.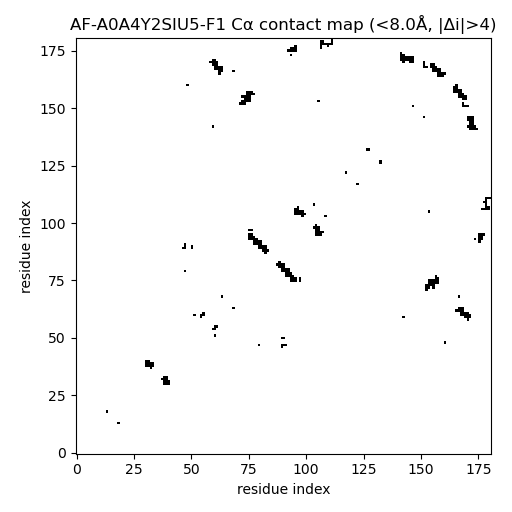389 -2.001 1.00 89.00 93 VAL A C 1
ATOM 775 O O . VAL A 1 93 ? 2.919 4.766 -2.629 1.00 89.00 93 VAL A O 1
ATOM 778 N N . PHE A 1 94 ? 0.988 3.585 -2.482 1.00 90.88 94 PHE A N 1
ATOM 779 C CA . PHE A 1 94 ? 0.941 3.089 -3.852 1.00 90.88 94 PHE A CA 1
ATOM 780 C C . PHE A 1 94 ? 0.071 4.010 -4.703 1.00 90.88 94 PHE A C 1
ATOM 782 O O . PHE A 1 94 ? -1.007 4.422 -4.272 1.00 90.88 94 PHE A O 1
ATOM 789 N N . ASP A 1 95 ? 0.545 4.340 -5.898 1.00 90.31 95 ASP A N 1
ATOM 790 C CA . ASP A 1 95 ? -0.182 5.171 -6.850 1.00 90.31 95 ASP A CA 1
ATOM 791 C C . ASP A 1 95 ? -0.871 4.303 -7.906 1.00 90.31 95 ASP A C 1
ATOM 793 O O . ASP A 1 95 ? -0.307 3.985 -8.950 1.00 90.31 95 ASP A O 1
ATOM 797 N N . ALA A 1 96 ? -2.120 3.933 -7.627 1.00 89.12 96 ALA A N 1
ATOM 798 C CA . ALA A 1 96 ? -2.972 3.203 -8.566 1.00 89.12 96 ALA A CA 1
ATOM 799 C C . ALA A 1 96 ? -3.592 4.096 -9.662 1.00 89.12 96 ALA A C 1
ATOM 801 O O . ALA A 1 96 ? -4.277 3.589 -10.549 1.00 89.12 96 ALA A O 1
ATOM 802 N N . SER A 1 97 ? -3.358 5.414 -9.612 1.00 88.31 97 SER A N 1
ATOM 803 C CA . SER A 1 97 ? -3.787 6.372 -10.642 1.00 88.31 97 SER A CA 1
ATOM 804 C C . SER A 1 97 ? -2.709 6.637 -11.697 1.00 88.31 97 SER A C 1
ATOM 806 O O . SER A 1 97 ? -2.989 7.232 -12.744 1.00 88.31 97 SER A O 1
ATOM 808 N N . ALA A 1 98 ? -1.480 6.177 -11.440 1.00 87.69 98 ALA A N 1
ATOM 809 C CA . ALA A 1 98 ? -0.391 6.240 -12.394 1.00 87.69 98 ALA A CA 1
ATOM 810 C C . ALA A 1 98 ? -0.763 5.481 -13.674 1.00 87.69 98 ALA A C 1
ATOM 812 O O . ALA A 1 98 ? -1.265 4.359 -13.636 1.00 87.69 98 ALA A O 1
ATOM 813 N N . LYS A 1 99 ? -0.510 6.111 -14.823 1.00 86.44 99 LYS A N 1
ATOM 814 C CA . LYS A 1 99 ? -0.798 5.534 -16.135 1.00 86.44 99 LYS A CA 1
ATOM 815 C C . LYS A 1 99 ? 0.236 5.930 -17.167 1.00 86.44 99 LYS A C 1
ATOM 817 O O . LYS A 1 99 ? 0.803 7.025 -17.126 1.00 86.44 99 LYS A O 1
ATOM 822 N N . GLN A 1 100 ? 0.458 5.028 -18.112 1.00 83.69 100 GLN A N 1
ATOM 823 C CA . GLN A 1 100 ? 1.229 5.329 -19.308 1.00 83.69 100 GLN A CA 1
ATOM 824 C C . GLN A 1 100 ? 0.395 6.177 -20.271 1.00 83.69 100 GLN A C 1
ATOM 826 O O . GLN A 1 100 ? -0.831 6.263 -20.170 1.00 83.69 100 GLN A O 1
ATOM 831 N N . LYS A 1 101 ? 1.074 6.847 -21.2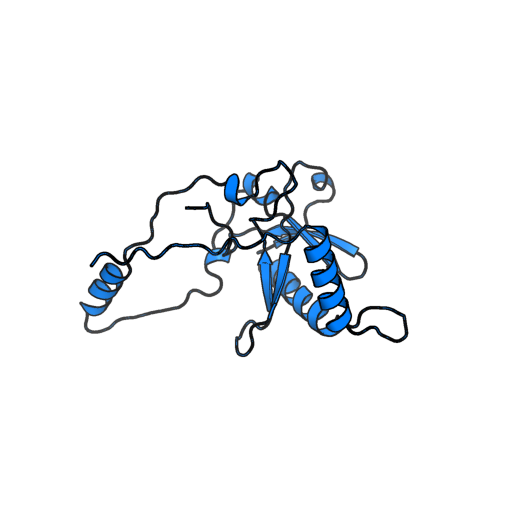06 1.00 85.56 101 LYS A N 1
ATOM 832 C CA . LYS A 1 101 ? 0.390 7.613 -22.246 1.00 85.56 101 LYS A CA 1
ATOM 833 C C . LYS A 1 101 ? -0.505 6.656 -23.040 1.00 85.56 101 LYS A C 1
ATOM 835 O O . LYS A 1 101 ? -0.021 5.624 -23.476 1.00 85.56 101 LYS A O 1
ATOM 840 N N . GLU A 1 102 ? -1.773 7.029 -23.212 1.00 87.81 102 GLU A N 1
ATOM 841 C CA . GLU A 1 102 ? -2.782 6.245 -23.948 1.00 87.81 102 GLU A CA 1
ATOM 842 C C . GLU A 1 102 ? -3.191 4.908 -23.285 1.00 87.81 102 GLU A C 1
ATOM 844 O O . GLU A 1 102 ? -3.953 4.153 -23.882 1.00 87.81 102 GLU A O 1
ATOM 849 N N . SER A 1 103 ? -2.802 4.662 -22.025 1.00 87.50 103 SER A N 1
ATOM 850 C CA . SER A 1 103 ? -3.241 3.496 -21.237 1.00 87.50 103 SER A CA 1
ATOM 851 C C . SER A 1 103 ? -4.146 3.903 -20.063 1.00 87.50 103 SER A C 1
ATOM 853 O O . SER A 1 103 ? -3.966 4.995 -19.509 1.00 87.50 103 SER A O 1
ATOM 855 N N . PRO A 1 104 ? -5.111 3.057 -19.647 1.00 88.50 104 PRO A N 1
ATOM 856 C CA . PRO A 1 104 ? -5.869 3.276 -18.416 1.00 88.50 104 PRO A CA 1
ATOM 857 C C . PRO A 1 104 ? -4.977 3.092 -17.176 1.00 88.50 104 PRO A C 1
ATOM 859 O O . PRO A 1 104 ? -3.970 2.385 -17.223 1.00 88.50 104 PRO A O 1
ATOM 862 N N . SER A 1 105 ? -5.337 3.744 -16.069 1.00 89.81 105 SER A N 1
ATOM 863 C CA . SER A 1 105 ? -4.758 3.446 -14.751 1.00 89.81 105 SER A CA 1
ATOM 864 C C . SER A 1 105 ? -5.396 2.193 -14.147 1.00 89.81 105 SER A C 1
ATOM 866 O O . SER A 1 105 ? -6.458 1.762 -14.599 1.00 89.81 105 SER A O 1
ATOM 868 N N . LEU A 1 106 ? -4.800 1.630 -13.090 1.00 88.88 106 LEU A N 1
ATOM 869 C CA . LEU A 1 106 ? -5.424 0.517 -12.369 1.00 88.88 106 LEU A CA 1
ATOM 870 C C . LEU A 1 106 ? -6.829 0.901 -11.883 1.00 88.88 106 LEU A C 1
ATOM 872 O O . LEU A 1 106 ? -7.767 0.142 -12.093 1.00 88.88 106 LEU A O 1
ATOM 876 N N . ASN A 1 107 ? -6.995 2.101 -11.320 1.00 88.56 107 ASN A N 1
ATOM 877 C CA . ASN A 1 107 ? -8.299 2.572 -10.847 1.00 88.56 107 ASN A CA 1
ATOM 878 C C . ASN A 1 107 ? -9.354 2.699 -11.963 1.00 88.56 107 ASN A C 1
ATOM 880 O O . ASN A 1 107 ? -10.541 2.540 -11.682 1.00 88.56 107 ASN A O 1
ATOM 884 N N . ASP A 1 108 ? -8.946 2.983 -13.207 1.00 88.56 108 ASP A N 1
ATOM 885 C CA . ASP A 1 108 ? -9.859 3.060 -14.360 1.00 88.56 108 ASP A CA 1
ATOM 886 C C . ASP A 1 108 ? -10.367 1.667 -14.785 1.00 88.56 108 ASP A C 1
ATOM 888 O O . ASP A 1 108 ? -11.420 1.555 -15.412 1.00 88.56 108 ASP A O 1
ATOM 892 N N . CYS A 1 109 ? -9.627 0.609 -14.442 1.00 88.75 109 CYS A N 1
ATOM 893 C CA . CYS A 1 109 ? -9.946 -0.779 -14.779 1.00 88.75 109 CYS A CA 1
ATOM 894 C C . CYS A 1 109 ? -10.763 -1.503 -13.697 1.00 88.75 109 CYS A C 1
ATOM 896 O O . CYS A 1 109 ? -11.216 -2.623 -13.933 1.00 88.75 109 CYS A O 1
ATOM 898 N N . LEU A 1 110 ? -10.936 -0.909 -12.511 1.00 87.69 110 LEU A N 1
ATOM 899 C CA . LEU A 1 110 ? -11.653 -1.538 -11.403 1.00 87.69 110 LEU A CA 1
ATOM 900 C C . LEU A 1 110 ? -13.162 -1.277 -11.492 1.00 87.69 110 LEU A C 1
ATOM 902 O O . LEU A 1 110 ? -13.618 -0.134 -11.565 1.00 87.69 110 LEU A O 1
ATOM 906 N N . GLU A 1 111 ? -13.957 -2.345 -11.420 1.00 84.69 111 GLU A N 1
ATOM 907 C CA . GLU A 1 111 ? -15.417 -2.243 -11.393 1.00 84.69 111 GLU A CA 1
ATOM 908 C C . GLU A 1 111 ? -15.906 -1.675 -10.055 1.00 84.69 111 GLU A C 1
ATOM 910 O O . GLU A 1 111 ? -15.503 -2.121 -8.977 1.00 84.69 111 GLU A O 1
ATOM 915 N N . LYS A 1 112 ? -16.808 -0.689 -10.103 1.00 80.25 112 LYS A N 1
ATOM 916 C CA . LYS A 1 112 ? -17.412 -0.123 -8.892 1.00 80.25 112 LYS A CA 1
ATOM 917 C C . LYS A 1 112 ? -18.347 -1.149 -8.259 1.00 80.25 112 LYS A C 1
ATOM 919 O O . LYS A 1 112 ? -19.418 -1.436 -8.784 1.00 80.25 112 LYS A O 1
ATOM 924 N N . GLY A 1 113 ? -17.953 -1.656 -7.097 1.00 82.25 113 GLY A N 1
ATOM 925 C CA . GLY A 1 113 ? -18.835 -2.451 -6.251 1.00 82.25 113 GLY A CA 1
ATOM 926 C C . GLY A 1 113 ? -19.975 -1.623 -5.645 1.00 82.25 113 GLY A C 1
ATOM 927 O O . GLY A 1 113 ? -20.026 -0.394 -5.739 1.00 82.25 113 GLY A O 1
ATOM 928 N N . LEU A 1 114 ? -20.890 -2.308 -4.959 1.00 85.31 114 LEU A N 1
ATOM 929 C CA . LEU A 1 114 ? -21.958 -1.658 -4.201 1.00 85.31 114 LEU A CA 1
ATOM 930 C C . LEU A 1 114 ? -21.383 -0.801 -3.064 1.00 85.31 114 LEU A C 1
ATOM 932 O O . LEU A 1 114 ? -20.475 -1.214 -2.340 1.00 85.31 114 LEU A O 1
ATOM 936 N N . LYS A 1 115 ? -21.971 0.378 -2.843 1.00 82.81 115 LYS A N 1
ATOM 937 C CA . LYS A 1 115 ? -21.631 1.235 -1.702 1.00 82.81 115 LYS A CA 1
ATOM 938 C C . LYS A 1 115 ? -22.261 0.668 -0.429 1.00 82.81 115 LYS A C 1
ATOM 940 O O . LYS A 1 115 ? -23.395 0.988 -0.092 1.00 82.81 115 LYS A O 1
ATOM 945 N N . LEU A 1 116 ? -21.506 -0.176 0.273 1.00 85.62 116 LEU A N 1
ATOM 946 C CA . LEU A 1 116 ? -21.931 -0.815 1.528 1.00 85.62 116 LEU A CA 1
ATOM 947 C C . LEU A 1 116 ? -21.706 0.060 2.775 1.00 85.62 116 LEU A C 1
ATOM 949 O O . LEU A 1 116 ? -22.015 -0.355 3.889 1.00 85.62 116 LEU A O 1
ATOM 953 N N . ILE A 1 117 ? -21.155 1.267 2.610 1.00 86.12 117 ILE A N 1
ATOM 954 C CA . ILE A 1 117 ? -20.912 2.192 3.721 1.00 86.12 117 ILE A CA 1
ATOM 955 C C . ILE A 1 117 ? -22.244 2.797 4.167 1.00 86.12 117 ILE A C 1
ATOM 957 O O . ILE A 1 117 ? -22.864 3.573 3.439 1.00 86.12 117 ILE A O 1
ATOM 961 N N . GLU A 1 118 ? -22.658 2.470 5.389 1.00 87.12 118 GLU A N 1
ATOM 962 C CA . GLU A 1 118 ? -23.811 3.100 6.024 1.00 87.12 118 GLU A CA 1
ATOM 963 C C . GLU A 1 118 ? -23.571 4.594 6.289 1.00 87.12 118 GLU A C 1
ATOM 965 O O . GLU A 1 118 ? -22.452 5.050 6.539 1.00 87.12 118 GLU A O 1
ATOM 970 N N . LEU A 1 119 ? -24.654 5.373 6.289 1.00 92.38 119 LEU A N 1
ATOM 971 C CA . LEU A 1 119 ? -24.593 6.795 6.605 1.00 92.38 119 LEU A CA 1
ATOM 972 C C . LEU A 1 119 ? -24.091 7.007 8.041 1.00 92.38 119 LEU A C 1
ATOM 974 O O . LEU A 1 119 ? -24.677 6.496 8.998 1.00 92.38 119 LEU A O 1
ATOM 978 N N . ILE A 1 120 ? -23.050 7.833 8.196 1.00 93.19 120 ILE A N 1
ATOM 979 C CA . ILE A 1 120 ? -22.468 8.180 9.503 1.00 93.19 120 ILE A CA 1
ATOM 980 C C . ILE A 1 120 ? -23.542 8.650 10.506 1.00 93.19 120 ILE A C 1
ATOM 982 O O . ILE A 1 120 ? -23.525 8.160 11.636 1.00 93.19 120 ILE A O 1
ATOM 986 N N . PRO A 1 121 ? -24.517 9.517 10.142 1.00 95.25 121 PRO A N 1
ATOM 987 C CA . PRO A 1 121 ? -25.597 9.890 11.058 1.00 95.25 121 PRO A CA 1
ATOM 988 C C . PRO A 1 121 ? -26.401 8.698 11.592 1.00 95.25 121 PRO A C 1
ATOM 990 O O . PRO A 1 121 ? -26.715 8.666 12.780 1.00 95.25 121 PRO A O 1
ATOM 993 N N . SER A 1 122 ? -26.683 7.696 10.755 1.00 93.88 122 SER A N 1
ATOM 994 C CA . SER A 1 122 ? -27.411 6.487 11.162 1.00 93.88 122 SER A CA 1
ATOM 995 C C . SER A 1 122 ? -26.603 5.653 12.156 1.00 93.88 122 SER A C 1
ATOM 997 O O . SER A 1 122 ? -27.143 5.203 13.169 1.00 93.88 122 SER A O 1
ATOM 999 N N . ILE A 1 123 ? -25.295 5.499 11.913 1.00 93.75 123 ILE A N 1
ATOM 1000 C CA . ILE A 1 123 ? -24.379 4.803 12.830 1.00 93.75 123 ILE A CA 1
ATOM 1001 C C . ILE A 1 123 ? -24.324 5.534 14.180 1.00 93.75 123 ILE A C 1
ATOM 1003 O O . ILE A 1 123 ? -24.498 4.910 15.228 1.00 93.75 123 ILE A O 1
ATOM 1007 N N . LEU A 1 124 ? -24.138 6.860 14.166 1.00 94.19 124 LEU A N 1
ATOM 1008 C CA . LEU A 1 124 ? -24.059 7.681 15.378 1.00 94.19 124 LEU A CA 1
ATOM 1009 C C . LEU A 1 124 ? -25.368 7.687 16.171 1.00 94.19 124 LEU A C 1
ATOM 1011 O O . LEU A 1 124 ? -25.329 7.682 17.401 1.00 94.19 124 LEU A O 1
ATOM 1015 N N . HIS A 1 125 ? -26.515 7.683 15.489 1.00 94.50 125 HIS A N 1
ATOM 1016 C CA . HIS A 1 125 ? -27.814 7.595 16.143 1.00 94.50 125 HIS A CA 1
ATOM 1017 C C . HIS A 1 125 ? -27.936 6.284 16.927 1.00 94.50 125 HIS A C 1
ATOM 1019 O O . HIS A 1 125 ? -28.152 6.325 18.135 1.00 94.50 125 HIS A O 1
ATOM 1025 N N . ARG A 1 126 ? -27.680 5.131 16.287 1.00 94.19 126 ARG A N 1
ATOM 1026 C CA . ARG A 1 126 ? -27.711 3.816 16.957 1.00 94.19 126 ARG A CA 1
ATOM 1027 C C . ARG A 1 126 ? -26.695 3.711 18.094 1.00 94.19 126 ARG A C 1
ATOM 1029 O O . ARG A 1 126 ? -27.026 3.180 19.150 1.00 94.19 126 ARG A O 1
ATOM 1036 N N . PHE A 1 127 ? -25.490 4.255 17.911 1.00 93.75 127 PHE A N 1
ATOM 1037 C CA . PHE A 1 127 ? -24.452 4.262 18.946 1.00 93.75 127 PHE A CA 1
ATOM 1038 C C . PHE A 1 127 ? -24.892 5.001 20.222 1.00 93.75 127 PHE A C 1
ATOM 1040 O O . PHE A 1 127 ? -24.508 4.610 21.319 1.00 93.75 127 PHE A O 1
ATOM 1047 N N . ARG A 1 128 ? -25.732 6.039 20.093 1.00 94.38 128 ARG A N 1
ATOM 1048 C CA . ARG A 1 128 ? -26.242 6.844 21.217 1.00 94.38 128 ARG A CA 1
ATOM 1049 C C . ARG A 1 128 ? -27.514 6.298 21.873 1.00 94.38 128 ARG A C 1
ATOM 1051 O O . ARG A 1 128 ? -27.901 6.816 22.914 1.00 94.38 128 ARG A O 1
ATOM 1058 N N . MET A 1 129 ? -28.164 5.283 21.298 1.00 95.25 129 MET A N 1
ATOM 1059 C CA . MET A 1 129 ? -29.417 4.728 21.841 1.00 95.25 129 MET A CA 1
ATOM 1060 C C . MET A 1 129 ? -29.225 3.983 23.167 1.00 95.25 129 MET A C 1
ATOM 1062 O O . MET A 1 129 ? -30.169 3.847 23.940 1.00 95.25 129 MET A O 1
ATOM 1066 N N . ASN A 1 130 ? -28.013 3.497 23.438 1.00 93.25 130 ASN A N 1
ATOM 1067 C CA . ASN A 1 130 ? -27.700 2.727 24.636 1.00 93.25 130 ASN A CA 1
ATOM 1068 C C . ASN A 1 130 ? -26.846 3.540 25.612 1.00 93.25 130 ASN A C 1
ATOM 1070 O O . ASN A 1 130 ? -26.071 4.409 25.221 1.00 93.25 130 ASN A O 1
ATOM 1074 N N . ARG A 1 131 ? -26.942 3.204 26.904 1.00 94.94 131 ARG A N 1
ATOM 1075 C CA . ARG A 1 131 ? -26.205 3.885 27.984 1.00 94.94 131 ARG A CA 1
ATOM 1076 C C . ARG A 1 131 ? -24.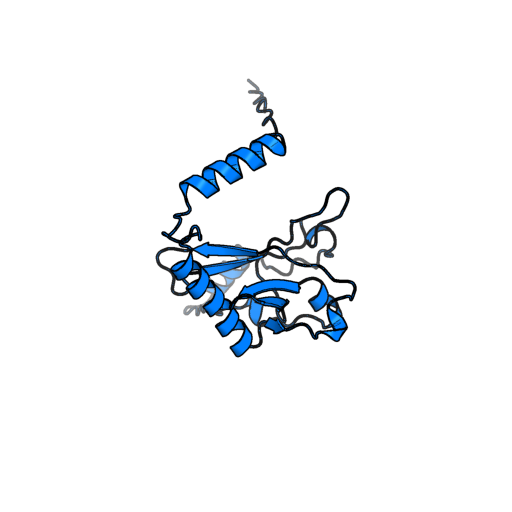680 3.766 27.857 1.00 94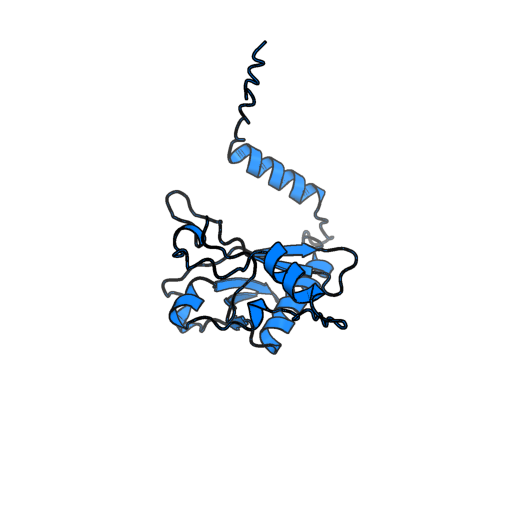.94 131 ARG A C 1
ATOM 1078 O O . ARG A 1 131 ? -23.962 4.619 28.366 1.00 94.94 131 ARG A O 1
ATOM 1085 N N . ILE A 1 132 ? -24.190 2.691 27.242 1.00 94.44 132 ILE A N 1
ATOM 1086 C CA . ILE A 1 132 ? -22.762 2.380 27.118 1.00 94.44 132 ILE A CA 1
ATOM 1087 C C . ILE A 1 132 ? -22.462 2.109 25.646 1.00 94.44 132 ILE A C 1
ATOM 1089 O O . ILE A 1 132 ? -23.081 1.233 25.043 1.00 94.44 132 ILE A O 1
ATOM 1093 N N . GLY A 1 133 ? -21.504 2.849 25.089 1.00 92.19 133 GLY A N 1
ATOM 1094 C CA . GLY A 1 133 ? -20.964 2.631 23.751 1.00 92.19 133 GLY A CA 1
ATOM 1095 C C . GLY A 1 133 ? -19.525 2.126 23.825 1.00 92.19 133 GLY A C 1
ATOM 1096 O O . GLY A 1 133 ? -18.746 2.593 24.654 1.00 92.19 133 GLY A O 1
ATOM 1097 N N . VAL A 1 134 ? -19.172 1.181 22.953 1.00 92.75 134 VAL A N 1
ATOM 1098 C CA . VAL A 1 134 ? -17.809 0.649 22.819 1.00 92.75 134 VAL A CA 1
ATOM 1099 C C . VAL A 1 134 ? -17.309 0.952 21.414 1.00 92.75 134 VAL A C 1
ATOM 1101 O O . VAL A 1 134 ? -17.995 0.671 20.435 1.00 92.75 134 VAL A O 1
ATOM 1104 N N . SER A 1 135 ? -16.112 1.521 21.314 1.00 92.44 135 SER A N 1
ATOM 1105 C CA . SER A 1 135 ? -15.434 1.780 20.045 1.00 92.44 135 SER A CA 1
ATOM 1106 C C . SER A 1 135 ? -14.025 1.207 20.089 1.00 92.44 135 SER A C 1
ATOM 1108 O O . SER A 1 135 ? -13.329 1.379 21.090 1.00 92.44 135 SER A O 1
ATOM 1110 N N . ALA A 1 136 ? -13.594 0.587 18.997 1.00 92.31 136 ALA A N 1
ATOM 1111 C CA . ALA A 1 136 ? -12.237 0.091 18.823 1.00 92.31 136 ALA A CA 1
ATOM 1112 C C . ALA A 1 136 ? -11.738 0.424 17.413 1.00 92.31 136 ALA A C 1
ATOM 1114 O O . ALA A 1 136 ? -12.531 0.519 16.476 1.00 92.31 136 ALA A O 1
ATOM 1115 N N . ASP A 1 137 ? -10.426 0.599 17.279 1.00 88.00 137 ASP A N 1
ATOM 1116 C CA . ASP A 1 137 ? -9.748 0.758 15.993 1.00 88.00 137 ASP A CA 1
ATOM 1117 C C . ASP A 1 137 ? -9.130 -0.589 15.590 1.00 88.00 137 ASP A C 1
ATOM 1119 O O . ASP A 1 137 ? -8.408 -1.212 16.376 1.00 88.00 137 ASP A O 1
ATOM 1123 N N . VAL A 1 138 ? -9.425 -1.046 14.371 1.00 86.19 138 VAL A N 1
ATOM 1124 C CA . VAL A 1 138 ? -8.822 -2.252 13.802 1.00 86.19 138 VAL A CA 1
ATOM 1125 C C . VAL A 1 138 ? -7.523 -1.857 13.109 1.00 86.19 138 VAL A C 1
ATOM 1127 O O . VAL A 1 138 ? -7.503 -1.331 11.992 1.00 86.19 138 VAL A O 1
ATOM 1130 N N . ARG A 1 139 ? -6.402 -2.156 13.771 1.00 81.75 139 ARG A N 1
ATOM 1131 C CA . ARG A 1 139 ? -5.067 -1.921 13.216 1.00 81.75 139 ARG A CA 1
ATOM 1132 C C . ARG A 1 139 ? -4.930 -2.620 11.859 1.00 81.75 139 ARG A C 1
ATOM 1134 O O . ARG A 1 139 ? -5.189 -3.811 11.751 1.00 81.75 139 ARG A O 1
ATOM 1141 N N . LYS A 1 140 ? -4.453 -1.885 10.846 1.00 79.44 140 LYS A N 1
ATOM 1142 C CA . LYS A 1 140 ? -4.166 -2.413 9.496 1.00 79.44 140 LYS A CA 1
ATOM 1143 C C . LYS A 1 140 ? -5.386 -3.120 8.851 1.00 79.44 140 LYS A C 1
ATOM 1145 O O . LYS A 1 140 ? -5.198 -4.080 8.119 1.00 79.44 140 LYS A O 1
ATOM 1150 N N . ALA A 1 141 ? -6.615 -2.635 9.079 1.00 86.44 141 ALA A N 1
ATOM 1151 C CA . ALA A 1 141 ? -7.855 -3.294 8.635 1.00 86.44 141 ALA A CA 1
ATOM 1152 C C . ALA A 1 141 ? -7.869 -3.747 7.160 1.00 86.44 141 ALA A C 1
ATOM 1154 O O . ALA A 1 141 ? -8.241 -4.880 6.881 1.00 86.44 141 ALA A O 1
ATOM 1155 N N . PHE A 1 142 ? -7.415 -2.908 6.219 1.00 83.62 142 PHE A N 1
ATOM 1156 C CA . PHE A 1 142 ? -7.362 -3.282 4.796 1.00 83.62 142 PHE A CA 1
ATOM 1157 C C . PHE A 1 142 ? -6.409 -4.455 4.520 1.00 83.62 142 PHE A C 1
ATOM 1159 O O . PHE A 1 142 ? -6.719 -5.318 3.708 1.00 83.62 142 PHE A O 1
ATOM 1166 N N . LEU A 1 143 ? -5.309 -4.548 5.275 1.00 82.88 143 LEU A N 1
ATOM 1167 C CA . LEU A 1 143 ? -4.316 -5.617 5.134 1.00 82.88 143 LEU A CA 1
ATOM 1168 C C . LEU A 1 143 ? -4.824 -6.969 5.656 1.00 82.88 143 LEU A C 1
ATOM 1170 O O . LEU A 1 143 ? -4.158 -7.978 5.474 1.00 82.88 143 LEU A O 1
ATOM 1174 N N . GLN A 1 144 ? -5.985 -6.995 6.317 1.00 84.56 144 GLN A N 1
ATOM 1175 C CA . GLN A 1 144 ? -6.650 -8.229 6.746 1.00 84.56 144 GLN A CA 1
ATOM 1176 C C . GLN A 1 144 ? -7.565 -8.811 5.655 1.00 84.56 144 GLN A C 1
ATOM 1178 O O . GLN A 1 144 ? -8.123 -9.890 5.837 1.00 84.56 144 GLN A O 1
ATOM 1183 N N . ILE A 1 145 ? -7.748 -8.106 4.533 1.00 87.00 145 ILE A N 1
ATOM 1184 C CA . ILE A 1 145 ? -8.583 -8.548 3.413 1.00 87.00 145 ILE A CA 1
ATOM 1185 C C . ILE A 1 145 ? -7.668 -9.135 2.340 1.00 87.00 145 ILE A C 1
ATOM 1187 O O . ILE A 1 145 ? -6.963 -8.394 1.656 1.00 87.00 145 ILE A O 1
ATOM 1191 N N . SER A 1 146 ? -7.685 -10.460 2.192 1.00 89.56 146 SER A N 1
ATOM 1192 C CA . SER A 1 146 ? -6.893 -11.174 1.187 1.00 89.56 146 SER A CA 1
ATOM 1193 C C . SER A 1 146 ? -7.398 -10.919 -0.230 1.00 89.56 146 SER A C 1
ATOM 1195 O O . SER A 1 146 ? -8.607 -10.883 -0.466 1.00 89.56 146 SER A O 1
ATOM 1197 N N . LEU A 1 147 ? -6.476 -10.840 -1.182 1.00 89.88 147 LEU A N 1
ATOM 1198 C CA . LEU A 1 147 ? -6.793 -10.697 -2.598 1.00 89.88 147 LEU A CA 1
ATOM 1199 C C . LEU A 1 147 ? -6.978 -12.048 -3.279 1.00 89.88 147 LEU A C 1
ATOM 1201 O O . LEU A 1 147 ? -6.331 -13.043 -2.933 1.00 89.88 147 LEU A O 1
ATOM 1205 N N . TYR A 1 148 ? -7.838 -12.066 -4.293 1.00 90.19 148 TYR A N 1
ATOM 1206 C CA . TYR A 1 148 ? -7.976 -13.226 -5.155 1.00 90.19 148 TYR A CA 1
ATOM 1207 C C . TYR A 1 148 ? -6.685 -13.440 -5.950 1.00 90.19 148 TYR A C 1
ATOM 1209 O O . TYR A 1 148 ? -6.054 -12.484 -6.390 1.00 90.19 148 TYR A O 1
ATOM 1217 N N . HIS A 1 149 ? -6.278 -14.698 -6.137 1.00 86.81 149 HIS A N 1
ATOM 1218 C CA . HIS A 1 149 ? -4.956 -15.029 -6.681 1.00 86.81 149 HIS A CA 1
ATOM 1219 C C . HIS A 1 149 ? -4.665 -14.360 -8.032 1.00 86.81 149 HIS A C 1
ATOM 1221 O O . HIS A 1 149 ? -3.566 -13.856 -8.220 1.00 86.81 149 HIS A O 1
ATOM 1227 N N . LYS A 1 150 ? -5.665 -14.279 -8.919 1.00 86.69 150 LYS A N 1
ATOM 1228 C CA . LYS A 1 150 ? -5.526 -13.651 -10.243 1.00 86.69 150 LYS A CA 1
ATOM 1229 C C . LYS A 1 150 ? -5.385 -12.128 -10.200 1.00 86.69 150 LYS A C 1
ATOM 1231 O O . LYS A 1 150 ? -4.883 -11.547 -11.151 1.00 86.69 150 LYS A O 1
ATOM 1236 N N . ASP A 1 151 ? -5.818 -11.494 -9.113 1.00 88.38 151 ASP A N 1
ATOM 1237 C CA . ASP A 1 151 ? -5.813 -10.034 -8.995 1.00 88.38 151 ASP A CA 1
ATOM 1238 C C . ASP A 1 151 ? -4.498 -9.516 -8.396 1.00 88.38 151 ASP A C 1
ATOM 1240 O O . ASP A 1 151 ? -4.157 -8.342 -8.543 1.00 88.38 151 ASP A O 1
ATOM 1244 N N . LYS A 1 152 ? -3.731 -10.399 -7.741 1.00 89.62 152 LYS A N 1
ATOM 1245 C CA . LYS A 1 152 ? -2.447 -10.068 -7.109 1.00 89.62 152 LYS A CA 1
ATOM 1246 C C . LYS A 1 152 ? -1.450 -9.504 -8.118 1.00 89.62 152 LYS A C 1
ATOM 1248 O O . LYS A 1 152 ? -0.770 -8.528 -7.816 1.00 89.62 152 LYS A O 1
ATOM 1253 N N . ASP A 1 153 ? -1.428 -10.033 -9.339 1.00 89.25 153 ASP A N 1
ATOM 1254 C CA . ASP A 1 153 ? -0.496 -9.607 -10.391 1.00 89.25 153 ASP A CA 1
ATOM 1255 C C . ASP A 1 153 ? -0.666 -8.150 -10.839 1.00 89.25 153 ASP A C 1
ATOM 1257 O O . ASP A 1 153 ? 0.232 -7.590 -11.474 1.00 89.25 153 ASP A O 1
ATOM 1261 N N . TYR A 1 154 ? -1.774 -7.500 -10.474 1.00 89.50 154 TYR A N 1
ATOM 1262 C CA . TYR A 1 154 ? -1.979 -6.075 -1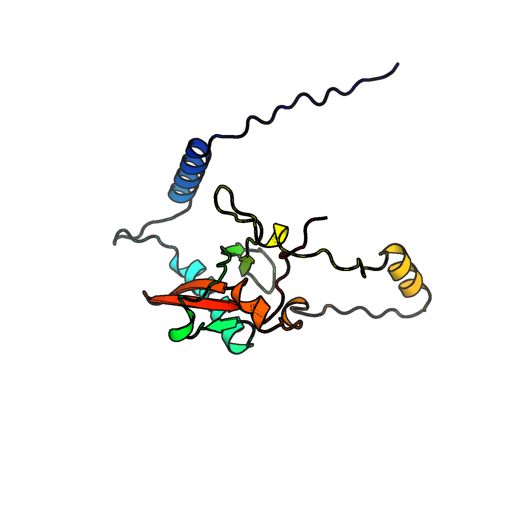0.733 1.00 89.50 154 TYR A CA 1
ATOM 1263 C C . TYR A 1 154 ? -1.431 -5.157 -9.633 1.00 89.50 154 TYR A C 1
ATOM 1265 O O . TYR A 1 154 ? -1.379 -3.934 -9.805 1.00 89.50 154 TYR A O 1
ATOM 1273 N N . LEU A 1 155 ? -1.021 -5.748 -8.509 1.00 92.06 155 LEU A N 1
ATOM 1274 C CA . LEU A 1 155 ? -0.513 -5.074 -7.321 1.00 92.06 155 LEU A CA 1
ATOM 1275 C C . LEU A 1 155 ? 0.966 -5.390 -7.050 1.00 92.06 155 LEU A C 1
ATOM 1277 O O . LEU A 1 155 ? 1.414 -5.335 -5.899 1.00 92.06 155 LEU A O 1
ATOM 1281 N N . ARG A 1 156 ? 1.723 -5.736 -8.098 1.00 93.12 156 ARG A N 1
ATOM 1282 C CA . ARG A 1 156 ? 3.177 -5.901 -8.007 1.00 93.12 156 ARG A CA 1
ATOM 1283 C C . ARG A 1 156 ? 3.844 -4.545 -7.792 1.00 93.12 156 ARG A C 1
ATOM 1285 O O . ARG A 1 156 ? 3.304 -3.512 -8.184 1.00 93.12 156 ARG A O 1
ATOM 1292 N N . PHE A 1 157 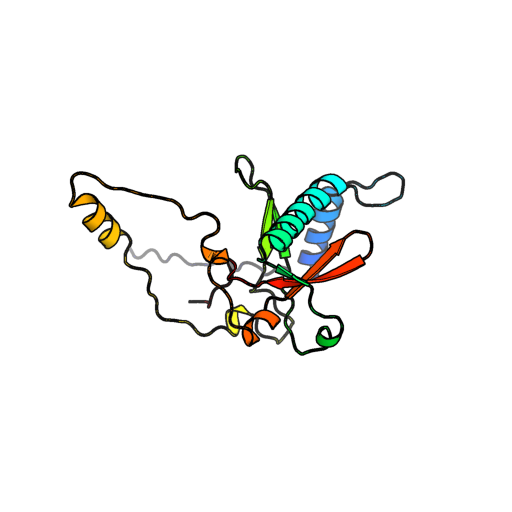? 5.013 -4.522 -7.173 1.00 93.50 157 PHE A N 1
ATOM 1293 C CA . PHE A 1 157 ? 5.835 -3.326 -7.040 1.00 93.50 157 PHE A CA 1
ATOM 1294 C C . PHE A 1 157 ? 7.319 -3.684 -6.953 1.00 93.50 157 PHE A C 1
ATOM 1296 O O . PHE A 1 157 ? 7.693 -4.811 -6.635 1.00 93.50 157 PHE A O 1
ATOM 1303 N N . LEU A 1 158 ? 8.168 -2.703 -7.250 1.00 93.19 158 LEU A N 1
ATOM 1304 C CA . LEU A 1 158 ? 9.618 -2.869 -7.303 1.00 93.19 158 LEU A CA 1
ATOM 1305 C C . LEU A 1 158 ? 10.264 -2.349 -6.024 1.00 93.19 158 LEU A C 1
ATOM 1307 O O . LEU A 1 158 ? 10.132 -1.172 -5.710 1.00 93.19 158 LEU A O 1
ATOM 1311 N N . TRP A 1 159 ? 11.038 -3.184 -5.339 1.00 92.38 159 TRP A N 1
ATOM 1312 C CA . TRP A 1 159 ? 11.874 -2.762 -4.220 1.00 92.38 159 TRP A CA 1
ATOM 1313 C C . TRP A 1 159 ? 13.350 -2.912 -4.581 1.00 92.38 159 TRP A C 1
ATOM 1315 O O . TRP A 1 159 ? 13.811 -4.002 -4.895 1.00 92.38 159 TRP A O 1
ATOM 1325 N N . TYR A 1 160 ? 14.113 -1.823 -4.522 1.00 88.00 160 TYR A N 1
ATOM 1326 C CA . TYR A 1 160 ? 15.573 -1.896 -4.590 1.00 88.00 160 TYR A CA 1
ATOM 1327 C C . TYR A 1 160 ? 16.106 -2.087 -3.170 1.00 88.00 160 TYR A C 1
ATOM 1329 O O . TYR A 1 160 ? 15.611 -1.439 -2.248 1.00 88.00 160 TYR A O 1
ATOM 1337 N N . GLY A 1 161 ? 17.109 -2.931 -2.962 1.00 82.62 161 GLY A N 1
ATOM 1338 C CA . GLY A 1 161 ? 17.762 -3.107 -1.666 1.00 82.62 161 GLY A CA 1
ATOM 1339 C C . GLY A 1 161 ? 18.953 -4.051 -1.764 1.00 82.62 161 GLY A C 1
ATOM 1340 O O . GLY A 1 161 ? 18.904 -5.016 -2.517 1.00 82.62 161 GLY A O 1
ATOM 1341 N N . ASN A 1 162 ? 20.017 -3.780 -0.998 1.00 80.69 162 ASN A N 1
ATOM 1342 C CA . ASN A 1 162 ? 21.282 -4.535 -1.040 1.00 80.69 162 ASN A CA 1
ATOM 1343 C C . ASN A 1 162 ? 21.889 -4.645 -2.449 1.00 80.69 162 ASN A C 1
ATOM 1345 O O . ASN A 1 162 ? 22.403 -5.690 -2.822 1.00 80.69 162 ASN A O 1
ATOM 1349 N N . ASP A 1 163 ? 21.800 -3.565 -3.227 1.00 79.56 163 ASP A N 1
ATOM 1350 C CA . ASP A 1 163 ? 22.236 -3.512 -4.627 1.00 79.56 163 ASP A CA 1
ATOM 1351 C C . ASP A 1 163 ? 21.511 -4.486 -5.581 1.00 79.56 163 ASP A C 1
ATOM 1353 O O . ASP A 1 163 ? 21.940 -4.699 -6.714 1.00 79.56 163 ASP A O 1
ATOM 1357 N N . GLU A 1 164 ? 20.357 -5.010 -5.160 1.00 83.50 164 GLU A N 1
ATOM 1358 C CA . GLU A 1 164 ? 19.497 -5.900 -5.939 1.00 83.50 164 GLU A CA 1
ATOM 1359 C C . GLU A 1 164 ? 18.080 -5.320 -6.093 1.00 83.50 164 GLU A C 1
ATOM 1361 O O . GLU A 1 164 ? 17.597 -4.552 -5.255 1.00 83.50 164 GLU A O 1
ATOM 1366 N N . VAL A 1 165 ? 17.406 -5.671 -7.193 1.00 85.81 165 VAL A N 1
ATOM 1367 C CA . VAL A 1 165 ? 16.006 -5.304 -7.457 1.00 85.81 165 VAL A CA 1
ATOM 1368 C C . VAL A 1 165 ? 15.122 -6.522 -7.222 1.00 85.81 165 VAL A C 1
ATOM 1370 O O . VAL A 1 165 ? 15.311 -7.562 -7.849 1.00 85.81 165 VA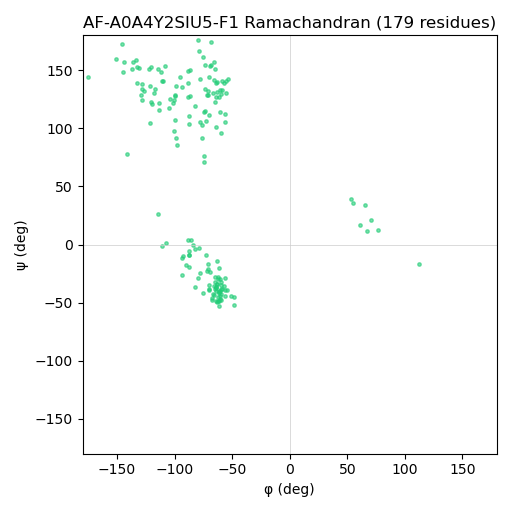L A O 1
ATOM 1373 N N . TRP A 1 166 ? 14.123 -6.349 -6.368 1.00 87.38 166 TRP A N 1
ATOM 1374 C CA . TRP A 1 166 ? 13.118 -7.341 -6.015 1.00 87.38 166 TRP A CA 1
ATOM 1375 C C . TRP A 1 166 ? 11.766 -6.930 -6.591 1.00 87.38 166 TRP A C 1
ATOM 1377 O O . TRP A 1 166 ? 11.410 -5.747 -6.572 1.00 87.38 166 TRP A O 1
ATOM 1387 N N . ILE A 1 167 ? 11.007 -7.906 -7.087 1.00 88.94 167 ILE A N 1
ATOM 1388 C CA . ILE A 1 167 ? 9.605 -7.715 -7.465 1.00 88.94 167 ILE A CA 1
ATOM 1389 C C . ILE A 1 167 ? 8.762 -8.369 -6.383 1.00 88.94 167 ILE A C 1
ATOM 1391 O O . ILE A 1 167 ? 8.833 -9.576 -6.171 1.00 88.94 167 ILE A O 1
ATOM 1395 N N . GLU A 1 168 ? 7.969 -7.557 -5.706 1.00 90.88 168 GLU A N 1
ATOM 1396 C CA . GLU A 1 168 ? 7.122 -7.973 -4.597 1.00 90.88 168 GLU A CA 1
ATOM 1397 C C . GLU A 1 168 ? 5.658 -7.807 -4.994 1.00 90.88 168 GLU A C 1
ATOM 1399 O O . GLU A 1 168 ? 5.315 -6.924 -5.783 1.00 90.88 168 GLU A O 1
ATOM 1404 N N . VAL A 1 169 ? 4.774 -8.622 -4.432 1.00 90.94 169 VAL A N 1
ATOM 1405 C CA . VAL A 1 169 ? 3.339 -8.555 -4.702 1.00 90.94 169 VAL A CA 1
ATOM 1406 C C . VAL A 1 169 ? 2.527 -8.496 -3.418 1.00 90.94 169 VAL A C 1
ATOM 1408 O O . VAL A 1 169 ? 2.764 -9.235 -2.461 1.00 90.94 169 VAL A O 1
ATOM 1411 N N . LEU A 1 170 ? 1.556 -7.583 -3.393 1.00 89.75 170 LEU A N 1
ATOM 1412 C CA . LEU A 1 170 ? 0.651 -7.399 -2.263 1.00 89.75 170 LEU A CA 1
ATOM 1413 C C . LEU A 1 170 ? -0.332 -8.572 -2.171 1.00 89.75 170 LEU A C 1
ATOM 1415 O O . LEU A 1 170 ? -1.027 -8.900 -3.128 1.00 89.75 170 LEU A O 1
ATOM 1419 N N . GLN A 1 171 ? -0.424 -9.167 -0.984 1.00 88.12 171 GLN A N 1
ATOM 1420 C CA . GLN A 1 171 ? -1.352 -10.258 -0.667 1.00 88.12 171 GLN A CA 1
ATOM 1421 C C . GLN A 1 171 ? -2.720 -9.763 -0.203 1.00 88.12 171 GLN A C 1
ATOM 1423 O O . GLN A 1 171 ? -3.706 -10.505 -0.231 1.00 88.12 171 GLN A O 1
ATOM 1428 N N . ALA A 1 172 ? -2.776 -8.508 0.233 1.00 85.62 172 ALA A N 1
ATOM 1429 C CA . ALA A 1 172 ? -3.944 -7.911 0.846 1.00 85.62 172 ALA A CA 1
ATOM 1430 C C . ALA A 1 172 ? -4.250 -6.526 0.276 1.00 85.62 172 ALA A C 1
ATOM 1432 O O . ALA A 1 172 ? -3.379 -5.842 -0.272 1.00 85.62 172 ALA A O 1
ATOM 1433 N N . LEU A 1 173 ? -5.503 -6.109 0.441 1.00 80.62 173 LEU A N 1
ATOM 1434 C CA . LEU A 1 173 ? -5.991 -4.829 -0.051 1.00 80.62 173 LEU A CA 1
ATOM 1435 C C . LEU A 1 173 ? -5.216 -3.660 0.581 1.00 80.62 173 LEU A C 1
ATOM 1437 O O . LEU A 1 173 ? -5.056 -3.579 1.799 1.00 80.62 173 LEU A O 1
ATOM 1441 N N . GLN A 1 174 ? -4.776 -2.709 -0.243 1.00 79.31 174 GLN A N 1
ATOM 1442 C CA . GLN A 1 174 ? -4.155 -1.469 0.226 1.00 79.31 174 GLN A CA 1
ATOM 1443 C C . GLN A 1 174 ? -5.166 -0.325 0.235 1.00 79.31 174 GLN A C 1
ATOM 1445 O O . GLN A 1 174 ? -5.914 -0.116 -0.720 1.00 79.31 174 GLN A O 1
ATOM 1450 N N . GLY A 1 175 ? -5.157 0.466 1.308 1.00 69.12 175 GLY A N 1
ATOM 1451 C CA . GLY A 1 175 ? -5.943 1.697 1.357 1.00 69.12 175 GLY A CA 1
ATOM 1452 C C . GLY A 1 175 ? -5.409 2.711 0.342 1.00 69.12 175 GLY A C 1
ATOM 1453 O O . GLY A 1 175 ? -4.211 2.983 0.329 1.00 69.12 175 GLY A O 1
ATOM 1454 N N . GLY A 1 176 ? -6.286 3.291 -0.481 1.00 66.25 176 GLY A N 1
ATOM 1455 C CA . GLY A 1 176 ? -5.880 4.215 -1.550 1.00 66.25 176 GLY A CA 1
ATOM 1456 C C . GLY A 1 176 ? -6.092 3.676 -2.965 1.00 66.25 176 GLY A C 1
ATOM 1457 O O . GLY A 1 176 ? -6.118 4.470 -3.901 1.00 66.25 176 GLY A O 1
ATOM 1458 N N . ILE A 1 177 ? -6.283 2.363 -3.111 1.00 67.56 177 ILE A N 1
ATOM 1459 C CA . ILE A 1 177 ? -6.697 1.735 -4.367 1.00 67.56 177 ILE A CA 1
ATOM 1460 C C . ILE A 1 177 ? -8.223 1.766 -4.387 1.00 67.56 177 ILE A C 1
ATOM 1462 O O . ILE A 1 177 ? -8.869 1.120 -3.561 1.00 67.56 177 ILE A O 1
ATOM 1466 N N . TRP A 1 178 ? -8.792 2.585 -5.266 1.00 61.56 178 TRP A N 1
ATOM 1467 C CA . TRP A 1 178 ? -10.226 2.859 -5.294 1.00 61.56 178 TRP A CA 1
ATOM 1468 C C . TRP A 1 178 ? -10.743 2.741 -6.718 1.00 61.56 178 TRP A C 1
ATOM 1470 O O . TRP A 1 178 ? -10.143 3.282 -7.644 1.00 61.56 178 TRP A O 1
ATOM 1480 N N . CYS A 1 179 ? -11.917 2.143 -6.883 1.00 50.84 179 CYS A N 1
ATOM 1481 C CA . CYS A 1 179 ? -12.717 2.398 -8.073 1.00 50.84 179 CYS A CA 1
ATOM 1482 C C . CYS A 1 179 ? -13.124 3.881 -8.029 1.00 50.84 179 CYS A C 1
ATOM 1484 O O . CYS A 1 179 ? -13.706 4.321 -7.034 1.00 50.84 179 CYS A O 1
ATOM 1486 N N . HIS A 1 180 ? -12.782 4.669 -9.051 1.00 41.25 180 HIS A N 1
ATOM 1487 C CA . HIS A 1 180 ? -13.208 6.073 -9.126 1.00 41.25 180 HIS A CA 1
ATOM 1488 C C . HIS A 1 180 ? -14.743 6.166 -9.057 1.00 41.25 180 HIS A C 1
ATOM 1490 O O . HIS A 1 180 ? -15.402 5.333 -9.668 1.00 41.25 180 HIS A O 1
ATOM 1496 N N . GLU A 1 181 ? -15.316 7.141 -8.330 1.00 38.94 181 GLU A N 1
ATOM 1497 C CA . GLU A 1 181 ? -16.772 7.440 -8.302 1.00 38.94 181 GLU A CA 1
ATOM 1498 C C . GLU A 1 181 ? -17.308 7.971 -9.635 1.00 38.94 181 GLU A C 1
ATOM 1500 O O . GLU A 1 181 ? -16.509 8.387 -10.502 1.00 38.94 181 GLU A O 1
#

pLDDT: mean 80.64, std 15.33, range [29.55, 95.25]

Nearest PDB structures (foldseek):
  8u6r-assembly1_A  TM=7.067E-01  e=3.287E-05  Human immunodeficiency virus 1
  4we1-assembly1_A  TM=7.336E-01  e=1.405E-04  Human immunodeficiency virus type 1 BH10
  6b1s-assembly1_A  TM=7.630E-01  e=2.133E-02  Moloney murine leukemia virus
  6b1s-assembly1_B  TM=7.531E-01  e=2.558E-02  Moloney murine leukemia virus

Mean predicted aligned error: 11.48 Å

Organism: Araneus ventricosus (NCBI:txid182803)

Sequence (181 aa):
MVSRCTWDSISLKKSKLELQEEARDHFLSTVKVNEEGRFELKKLYDAYGEVFNEWKREGIIEEVPKSEIDLSCHNLPHRHVVKENRTTRIRPVFDASAKQKESPSLNDCLEKGLKLIELIPSILHRFRMNRIGVSADVRKAFLQISLYHKDKDYLRFLWYGNDEVWIEVLQALQGGIWCHE

Solvent-accessible surface area (backbone atoms only — not comparable to full-atom values): 11413 Å² total; per-residue (Å²): 140,81,86,79,83,76,89,82,69,84,75,77,78,73,52,76,63,58,53,49,49,53,51,47,54,53,48,60,74,72,56,48,66,45,99,86,74,45,70,66,47,62,75,62,52,53,58,50,49,49,51,53,56,50,30,43,74,71,58,40,33,46,74,61,55,83,92,54,68,88,49,94,64,34,74,36,54,69,45,80,45,78,42,87,96,46,96,66,44,66,40,86,44,64,43,38,73,60,55,56,89,99,47,76,21,59,28,74,72,42,76,76,71,82,86,81,74,73,58,66,70,61,54,54,51,61,52,62,74,47,99,72,74,85,86,86,82,68,81,66,55,48,58,72,40,74,55,58,78,86,59,26,46,57,43,21,31,80,46,76,56,94,96,40,80,43,52,33,28,41,40,28,44,58,88,76,67,52,49,70,132

InterPro domains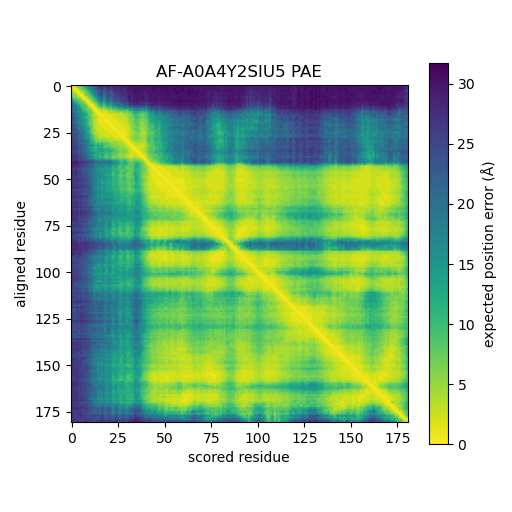:
  IPR043502 DNA/RNA polymerase superfamily [SSF56672] (44-160)

Secondary structure (DSSP, 8-state):
---------------HHHHHHHHHHHHHHH--B-TTS-B--HHHHHHHHHHHHHHHHTTSEEEPPGGGTTSS--BPPEEEEE-TTSSS-EEEEE-TT---TTS--HHHHS---------HHHHHHHHHSSS-------TTGGGGSBPPGGGGGGSEEEEEETTEEEEEEESBPPTT-----